Protein AF-A0A2Z6QYN7-F1 (afdb_monomer)

Organism: NCBI:txid94130

Foldseek 3Di:
DDPVPVVVQVVVQVVVVCLQPPQWDFDDDPPDDTDIDGRPDDDDDDDPDLQPHQDAPPDQRDADDDDDCVLVVVVNNVPPPVVVVVVQVPDVVSVVVVVVQVVVLCVQCVVDDSSPHDCDLSNLQSNLQDPDLLLVVCCVPPQQVQHWFKDFLVVSVVVSQVVVPVVDPDDDHDDDSVVSQVVCVVLVFHWDWDDDDDPVPRDTTTITGDHNLRSVVSCVVSSNDDPVSPTDHDDPDDDDDDDDDDPDRDGDDDPPPPPPPPPPPDD

InterPro domains:
  IPR045455 NrS-1 polymerase-like, helicase domain [PF19263] (7-61)

Structure (mmCIF, N/CA/C/O backbone):
data_AF-A0A2Z6QYN7-F1
#
_entry.id   AF-A0A2Z6QYN7-F1
#
loop_
_atom_site.group_PDB
_atom_site.id
_atom_site.type_symbol
_atom_site.label_atom_id
_atom_site.label_alt_id
_atom_site.label_comp_id
_atom_site.label_asym_id
_atom_site.label_entity_id
_atom_site.label_seq_id
_atom_site.pdbx_PDB_ins_code
_atom_site.Cartn_x
_atom_site.Cartn_y
_atom_site.Cartn_z
_atom_site.occupancy
_atom_site.B_iso_or_equiv
_atom_site.auth_seq_id
_atom_site.auth_comp_id
_atom_site.auth_asym_id
_atom_site.auth_atom_id
_atom_site.pdbx_PDB_model_num
ATOM 1 N N . MET A 1 1 ? 23.198 18.698 2.589 1.00 31.02 1 MET A N 1
ATOM 2 C CA . MET A 1 1 ? 21.741 18.645 2.321 1.00 31.02 1 MET A CA 1
ATOM 3 C C . MET A 1 1 ? 21.294 17.193 2.399 1.00 31.02 1 MET A C 1
ATOM 5 O O . MET A 1 1 ? 21.975 16.339 1.847 1.00 31.02 1 MET A O 1
ATOM 9 N N . SER A 1 2 ? 20.284 16.912 3.223 1.00 32.16 2 SER A N 1
ATOM 10 C CA . SER A 1 2 ? 20.074 15.621 3.887 1.00 32.16 2 SER A CA 1
ATOM 11 C C . SER A 1 2 ? 19.505 14.515 2.989 1.00 32.16 2 SER A C 1
ATOM 13 O O . SER A 1 2 ? 18.473 14.663 2.342 1.00 32.16 2 SER A O 1
ATOM 15 N N . ASN A 1 3 ? 20.135 13.342 3.066 1.00 32.56 3 ASN A N 1
ATOM 16 C CA . ASN A 1 3 ? 19.612 12.048 2.611 1.00 32.56 3 ASN A CA 1
ATOM 17 C C . ASN A 1 3 ? 18.469 11.509 3.518 1.00 32.56 3 ASN A C 1
ATOM 19 O O . ASN A 1 3 ? 18.224 10.307 3.528 1.00 32.56 3 ASN A O 1
ATOM 23 N N . SER A 1 4 ? 17.784 12.344 4.320 1.00 41.75 4 SER A N 1
ATOM 24 C CA . SER A 1 4 ? 16.959 11.846 5.441 1.00 41.75 4 SER A CA 1
ATOM 25 C C . SER A 1 4 ? 15.597 11.282 5.022 1.00 41.75 4 SER A C 1
ATOM 27 O O . SER A 1 4 ? 15.172 10.262 5.550 1.00 41.75 4 SER A O 1
ATOM 29 N N . LYS A 1 5 ? 14.937 11.851 4.003 1.00 49.09 5 LYS A N 1
ATOM 30 C CA . LYS A 1 5 ? 13.514 11.554 3.740 1.00 49.09 5 LYS A CA 1
ATOM 31 C C . LYS A 1 5 ? 13.193 10.080 3.441 1.00 49.09 5 LYS A C 1
ATOM 33 O O . LYS A 1 5 ? 12.114 9.619 3.795 1.00 49.09 5 LYS A O 1
ATOM 38 N N . SER A 1 6 ? 14.085 9.328 2.784 1.00 52.75 6 SER A N 1
ATOM 39 C CA . SER A 1 6 ? 13.819 7.908 2.484 1.00 52.75 6 SER A CA 1
ATOM 40 C C . SER A 1 6 ? 14.108 6.981 3.661 1.00 52.75 6 SER A C 1
ATOM 42 O O . SER A 1 6 ? 13.418 5.980 3.834 1.00 52.75 6 SER A O 1
ATOM 44 N N . THR A 1 7 ? 15.125 7.306 4.459 1.00 56.12 7 THR A N 1
ATOM 45 C CA . THR A 1 7 ? 15.512 6.535 5.648 1.00 56.12 7 THR A CA 1
ATOM 46 C C . THR A 1 7 ? 14.465 6.697 6.747 1.00 56.12 7 THR A C 1
ATOM 48 O O . THR A 1 7 ? 14.101 5.717 7.396 1.00 56.12 7 THR A O 1
ATOM 51 N N . ASP A 1 8 ? 13.897 7.899 6.869 1.00 67.12 8 ASP A N 1
ATOM 52 C CA . ASP A 1 8 ? 12.824 8.217 7.814 1.00 67.12 8 ASP A CA 1
ATOM 53 C C . ASP A 1 8 ? 11.552 7.408 7.507 1.00 67.12 8 ASP A C 1
ATOM 55 O O . ASP A 1 8 ? 10.942 6.840 8.410 1.00 67.12 8 ASP A O 1
ATOM 59 N N . TRP A 1 9 ? 11.195 7.258 6.225 1.00 68.44 9 TRP A N 1
ATOM 60 C CA . TRP A 1 9 ? 9.998 6.511 5.820 1.00 68.44 9 TRP A CA 1
ATOM 61 C C . TRP A 1 9 ? 10.110 5.000 6.036 1.00 68.44 9 TRP A C 1
ATOM 63 O O . TRP A 1 9 ? 9.162 4.362 6.488 1.00 68.44 9 TRP A O 1
ATOM 73 N N . ILE A 1 10 ? 11.270 4.412 5.729 1.00 72.12 10 ILE A N 1
ATOM 74 C CA . ILE A 1 10 ? 11.512 2.981 5.977 1.00 72.12 10 ILE A CA 1
ATOM 75 C C . ILE A 1 10 ? 11.488 2.705 7.482 1.00 72.12 10 ILE A C 1
ATOM 77 O O . ILE A 1 10 ? 10.886 1.729 7.922 1.00 72.12 10 ILE A O 1
ATOM 81 N N . THR A 1 11 ? 12.088 3.597 8.270 1.00 80.25 11 THR A N 1
ATOM 82 C CA . THR A 1 11 ? 12.076 3.504 9.733 1.00 80.25 11 THR A CA 1
ATOM 83 C C . THR A 1 11 ? 10.655 3.612 10.279 1.00 80.25 11 THR A C 1
ATOM 85 O O . THR A 1 11 ? 10.269 2.813 11.125 1.00 80.25 11 THR A O 1
ATOM 88 N N . PHE A 1 12 ? 9.852 4.547 9.764 1.00 82.75 12 PHE A N 1
ATOM 89 C CA . PHE A 1 12 ? 8.442 4.679 10.126 1.00 82.75 12 PHE A CA 1
ATOM 90 C C . PHE A 1 12 ? 7.638 3.420 9.786 1.00 82.75 12 PHE A C 1
ATOM 92 O O . PHE A 1 12 ? 6.939 2.898 10.647 1.00 82.75 12 PHE A O 1
ATOM 99 N N . ALA A 1 13 ? 7.778 2.891 8.566 1.00 80.56 13 ALA A N 1
ATOM 100 C CA . ALA A 1 13 ? 7.068 1.687 8.143 1.00 80.56 13 ALA A CA 1
ATOM 101 C C . ALA A 1 13 ? 7.425 0.472 9.013 1.00 80.56 13 ALA A C 1
ATOM 103 O O . ALA A 1 13 ? 6.544 -0.302 9.368 1.00 80.56 13 ALA A O 1
ATOM 104 N N . ASN A 1 14 ? 8.697 0.320 9.392 1.00 83.12 14 ASN A N 1
ATOM 105 C CA . ASN A 1 14 ? 9.119 -0.756 10.288 1.00 83.12 14 ASN A CA 1
ATOM 106 C C . ASN A 1 14 ? 8.564 -0.569 11.703 1.00 83.12 14 ASN A C 1
ATOM 108 O O . ASN A 1 14 ? 7.996 -1.503 12.250 1.00 83.12 14 ASN A O 1
ATOM 112 N N . ARG A 1 15 ? 8.618 0.650 12.252 1.00 86.19 15 ARG A N 1
ATOM 113 C CA . ARG A 1 15 ? 8.013 0.950 13.559 1.00 86.19 15 ARG A CA 1
ATOM 114 C C . ARG A 1 15 ? 6.512 0.688 13.580 1.00 86.19 15 ARG A C 1
ATOM 116 O O . ARG A 1 15 ? 6.009 0.185 14.572 1.00 86.19 15 ARG A O 1
ATOM 123 N N . LEU A 1 16 ? 5.804 1.013 12.499 1.00 88.44 16 LEU A N 1
ATOM 124 C CA . LEU A 1 16 ? 4.373 0.740 12.388 1.00 88.44 16 LEU A CA 1
ATOM 125 C C . LEU A 1 16 ? 4.090 -0.768 12.366 1.00 88.44 16 LEU A C 1
ATOM 127 O O . LEU A 1 16 ? 3.152 -1.211 13.014 1.00 88.44 16 LEU A O 1
ATOM 131 N N . LYS A 1 17 ? 4.912 -1.558 11.662 1.00 86.94 17 LYS A N 1
ATOM 132 C CA . LYS A 1 17 ? 4.812 -3.027 11.665 1.00 86.94 17 LYS A CA 1
ATOM 133 C C . LYS A 1 17 ? 5.039 -3.599 13.062 1.00 86.94 17 LYS A C 1
ATOM 135 O O . LYS A 1 17 ? 4.242 -4.417 13.503 1.00 86.94 17 LYS A O 1
ATOM 140 N N . ASP A 1 18 ? 6.078 -3.133 13.752 1.00 86.88 18 ASP A N 1
ATOM 141 C CA . ASP A 1 18 ? 6.383 -3.560 15.121 1.00 86.88 18 ASP A CA 1
ATOM 142 C C . ASP A 1 18 ? 5.254 -3.168 16.081 1.00 86.88 18 ASP A C 1
ATOM 144 O O . ASP A 1 18 ? 4.867 -3.949 16.940 1.00 86.88 18 ASP A O 1
ATOM 148 N N . PHE A 1 19 ? 4.669 -1.984 15.901 1.00 89.06 19 PHE A N 1
ATOM 149 C CA . PHE A 1 19 ? 3.546 -1.514 16.708 1.00 89.06 19 PHE A CA 1
ATOM 150 C C . PHE A 1 19 ? 2.268 -2.348 16.512 1.00 89.06 19 PHE A C 1
ATOM 152 O O . PHE A 1 19 ? 1.498 -2.507 17.455 1.00 89.06 19 PHE A O 1
ATOM 159 N N . ILE A 1 20 ? 2.041 -2.883 15.308 1.00 88.31 20 ILE A N 1
ATOM 160 C CA . ILE A 1 20 ? 0.902 -3.768 15.013 1.00 88.31 20 ILE A CA 1
ATOM 161 C C . ILE A 1 20 ? 1.143 -5.183 15.562 1.00 88.31 20 ILE A C 1
ATOM 163 O O . ILE A 1 20 ? 0.230 -5.777 16.122 1.00 88.31 20 ILE A O 1
ATOM 167 N N . ASP A 1 21 ? 2.354 -5.727 15.402 1.00 86.94 21 ASP A N 1
ATOM 168 C CA . ASP A 1 21 ? 2.646 -7.135 15.714 1.00 86.94 21 ASP A CA 1
ATOM 169 C C . ASP A 1 21 ? 3.095 -7.383 17.167 1.00 86.94 21 ASP A C 1
ATOM 171 O O . ASP A 1 21 ? 3.058 -8.525 17.618 1.00 86.94 21 ASP A O 1
ATOM 175 N N . SER A 1 22 ? 3.594 -6.369 17.881 1.00 88.62 22 SER A N 1
ATOM 176 C CA . SER A 1 22 ? 4.192 -6.569 19.208 1.00 88.62 22 SER A CA 1
ATOM 177 C C . SER A 1 22 ? 3.138 -6.847 20.276 1.00 88.62 22 SER A C 1
ATOM 179 O O . SER A 1 22 ? 2.194 -6.077 20.413 1.00 88.62 22 SER A O 1
ATOM 181 N N . ASP A 1 23 ? 3.360 -7.858 21.119 1.00 92.06 23 ASP A N 1
ATOM 182 C CA . ASP A 1 23 ? 2.501 -8.169 22.275 1.00 92.06 23 ASP A CA 1
ATOM 183 C C . ASP A 1 23 ? 2.608 -7.126 23.401 1.00 92.06 23 ASP A C 1
ATOM 185 O O . ASP A 1 23 ? 1.746 -7.043 24.278 1.00 92.06 23 ASP A O 1
ATOM 189 N N . THR A 1 24 ? 3.684 -6.331 23.408 1.00 92.50 24 THR A N 1
ATOM 190 C CA . THR A 1 24 ? 3.945 -5.313 24.434 1.00 92.50 24 THR A CA 1
ATOM 191 C C . THR A 1 24 ? 4.364 -3.982 23.822 1.00 92.50 24 THR A C 1
ATOM 193 O O . THR A 1 24 ? 5.058 -3.930 22.805 1.00 92.50 24 THR A O 1
ATOM 196 N N . LEU A 1 25 ? 3.948 -2.886 24.448 1.00 92.25 25 LEU A N 1
ATOM 197 C CA . LEU A 1 25 ? 4.328 -1.527 24.077 1.00 92.25 25 LEU A CA 1
ATOM 198 C C . LEU A 1 25 ? 5.049 -0.866 25.247 1.00 92.25 25 LEU A C 1
ATOM 200 O O . LEU A 1 25 ? 4.607 -0.957 26.389 1.00 92.25 25 LEU A O 1
ATOM 204 N N . MET A 1 26 ? 6.146 -0.171 24.962 1.00 92.38 26 MET A N 1
ATOM 205 C CA . MET A 1 26 ? 6.784 0.710 25.937 1.00 92.38 26 MET A CA 1
ATOM 206 C C . MET A 1 26 ? 6.117 2.080 25.868 1.00 92.38 26 MET A C 1
ATOM 208 O O . MET A 1 26 ? 6.174 2.747 24.835 1.00 92.38 26 MET A O 1
ATOM 212 N N . ILE A 1 27 ? 5.481 2.495 26.960 1.00 93.06 27 ILE A N 1
ATOM 213 C CA . ILE A 1 27 ? 4.844 3.804 27.065 1.00 93.06 27 ILE A CA 1
ATOM 214 C C . ILE A 1 27 ? 5.823 4.778 27.713 1.00 93.06 27 ILE A C 1
ATOM 216 O O . ILE A 1 27 ? 6.272 4.573 28.840 1.00 93.06 27 ILE A O 1
ATOM 220 N N . GLU A 1 28 ? 6.131 5.857 26.997 1.00 94.12 28 GLU A N 1
ATOM 221 C CA . GLU A 1 28 ? 6.999 6.941 27.458 1.00 94.12 28 GLU A CA 1
ATOM 222 C C . GLU A 1 28 ? 6.172 8.216 27.662 1.00 94.12 28 GLU A C 1
ATOM 224 O O . GLU A 1 28 ? 6.076 9.081 26.790 1.00 94.12 28 GLU A O 1
ATOM 229 N N . GLU A 1 29 ? 5.522 8.332 28.820 1.00 94.44 29 GLU A N 1
ATOM 230 C CA . GLU A 1 29 ? 4.788 9.548 29.170 1.00 94.44 29 GLU A CA 1
ATOM 231 C C . GLU A 1 29 ? 5.747 10.688 29.541 1.00 94.44 29 GLU A C 1
ATOM 233 O O . GLU A 1 29 ? 6.809 10.494 30.142 1.00 94.44 29 GLU A O 1
ATOM 238 N N . LYS A 1 30 ? 5.346 11.925 29.235 1.00 95.38 30 LYS A N 1
ATOM 239 C CA . LYS A 1 30 ? 6.145 13.109 29.558 1.00 95.38 30 LYS A CA 1
ATOM 240 C C . LYS A 1 30 ? 6.393 13.193 31.073 1.00 95.38 30 LYS A C 1
ATOM 242 O O . LYS A 1 30 ? 5.446 13.194 31.855 1.00 95.38 30 LYS A O 1
ATOM 247 N N . TYR A 1 31 ? 7.662 13.323 31.467 1.00 92.81 31 TYR A N 1
ATOM 248 C CA . TYR A 1 31 ? 8.116 13.388 32.868 1.00 92.81 31 TYR A CA 1
ATOM 249 C C . TYR A 1 31 ? 7.820 12.142 33.716 1.00 92.81 31 TYR A C 1
ATOM 251 O O . TYR A 1 31 ? 7.777 12.230 34.943 1.00 92.81 31 TYR A O 1
ATOM 259 N N . ARG A 1 32 ? 7.634 10.979 33.091 1.00 94.25 32 ARG A N 1
ATOM 260 C CA . ARG A 1 32 ? 7.492 9.701 33.792 1.00 94.25 32 ARG A CA 1
ATOM 261 C C . ARG A 1 32 ? 8.534 8.709 33.303 1.00 94.25 32 ARG A C 1
ATOM 263 O O . ARG A 1 32 ? 9.091 8.855 32.218 1.00 94.25 32 ARG A O 1
ATOM 270 N N . MET A 1 33 ? 8.818 7.714 34.135 1.00 93.50 33 MET A N 1
ATOM 271 C CA . MET A 1 33 ? 9.677 6.610 33.723 1.00 93.50 33 MET A CA 1
ATOM 272 C C . MET A 1 33 ? 8.935 5.730 32.709 1.00 93.50 33 MET A C 1
ATOM 274 O O . MET A 1 33 ? 7.753 5.463 32.928 1.00 93.50 33 MET A O 1
ATOM 278 N N . PRO A 1 34 ? 9.603 5.266 31.638 1.00 95.75 34 PRO A N 1
ATOM 279 C CA . PRO A 1 34 ? 9.017 4.327 30.691 1.00 95.75 34 PRO A CA 1
ATOM 280 C C . PRO A 1 34 ? 8.550 3.036 31.366 1.00 95.75 34 PRO A C 1
ATOM 282 O O . PRO A 1 34 ? 9.267 2.489 32.207 1.00 95.75 34 PRO A O 1
ATOM 285 N N . TYR A 1 35 ? 7.387 2.522 30.969 1.00 95.50 35 TYR A N 1
ATOM 286 C CA . TYR A 1 35 ? 6.864 1.247 31.468 1.00 95.50 35 TYR A CA 1
ATOM 287 C C . TYR A 1 35 ? 6.256 0.394 30.343 1.00 95.50 35 TYR A C 1
ATOM 289 O O . TYR A 1 35 ? 5.675 0.944 29.404 1.00 95.50 35 TYR A O 1
ATOM 297 N N . PRO A 1 36 ? 6.394 -0.944 30.412 1.00 95.12 36 PRO A N 1
ATOM 298 C CA . PRO A 1 36 ? 5.776 -1.848 29.452 1.00 95.12 36 PRO A CA 1
ATOM 299 C C . PRO A 1 36 ? 4.286 -2.034 29.757 1.00 95.12 36 PRO A C 1
ATOM 301 O O . PRO A 1 36 ? 3.889 -2.174 30.915 1.00 95.12 36 PRO A O 1
ATOM 304 N N . VAL A 1 37 ? 3.469 -2.101 28.712 1.00 95.00 37 VAL A N 1
ATOM 305 C CA . VAL A 1 37 ? 2.050 -2.475 28.774 1.00 95.00 37 VAL A CA 1
ATOM 306 C C . VAL A 1 37 ? 1.748 -3.553 27.741 1.00 95.00 37 VAL A C 1
ATOM 308 O O . VAL A 1 37 ? 2.426 -3.637 26.717 1.00 95.00 37 VAL A O 1
ATOM 311 N N . THR A 1 38 ? 0.721 -4.365 27.982 1.00 96.12 38 THR A N 1
ATOM 312 C CA . THR A 1 38 ? 0.198 -5.291 26.969 1.00 96.12 38 THR A CA 1
ATOM 313 C C . THR A 1 38 ? -0.399 -4.503 25.807 1.00 96.12 38 THR A C 1
ATOM 315 O O . THR A 1 38 ? -1.176 -3.570 26.021 1.00 96.12 38 THR A O 1
ATOM 318 N N . ASN A 1 39 ? -0.053 -4.876 24.577 1.00 93.31 39 ASN A N 1
ATOM 319 C CA . ASN A 1 39 ? -0.613 -4.265 23.384 1.00 93.31 39 ASN A CA 1
ATOM 320 C C . ASN A 1 39 ? -2.001 -4.843 23.088 1.00 93.31 39 ASN A C 1
ATOM 322 O O . ASN A 1 39 ? -2.153 -6.042 22.882 1.00 93.31 39 ASN A O 1
ATOM 326 N N . ILE A 1 40 ? -3.004 -3.973 23.042 1.00 91.12 40 ILE A N 1
ATOM 327 C CA . ILE A 1 40 ? -4.382 -4.302 22.642 1.00 91.12 40 ILE A CA 1
ATOM 328 C C . ILE A 1 40 ? -4.852 -3.405 21.488 1.00 91.12 40 ILE A C 1
ATOM 330 O O . ILE A 1 40 ? -6.047 -3.187 21.293 1.00 91.12 40 ILE A O 1
ATOM 334 N N . THR A 1 41 ? -3.905 -2.794 20.773 1.00 89.94 41 THR A N 1
ATOM 335 C CA . THR A 1 41 ? -4.198 -1.719 19.828 1.00 89.94 41 THR A CA 1
ATOM 336 C C . THR A 1 41 ? -4.633 -2.270 18.478 1.00 89.94 41 THR A C 1
ATOM 338 O O . THR A 1 41 ? -3.893 -3.007 17.837 1.00 89.94 41 THR A O 1
ATOM 341 N N . ASN A 1 42 ? -5.787 -1.808 17.999 1.00 88.75 42 ASN A N 1
ATOM 342 C CA . ASN A 1 42 ? -6.227 -1.971 16.616 1.00 88.75 42 ASN A CA 1
ATOM 343 C C . ASN A 1 42 ? -6.179 -0.611 15.913 1.00 88.75 42 ASN A C 1
ATOM 345 O O . ASN A 1 42 ? -6.592 0.399 16.485 1.00 88.75 42 ASN A O 1
ATOM 349 N N . LEU A 1 43 ? -5.663 -0.571 14.683 1.00 90.56 43 LEU A N 1
ATOM 350 C CA . LEU A 1 43 ? -5.454 0.675 13.945 1.00 90.56 43 LEU A CA 1
ATOM 351 C C . LEU A 1 43 ? -6.377 0.777 12.732 1.00 90.56 43 LEU A C 1
ATOM 353 O O . LEU A 1 43 ? -6.392 -0.102 11.876 1.00 90.56 43 LEU A O 1
ATOM 357 N N . ILE A 1 44 ? -7.065 1.914 12.622 1.00 91.50 44 ILE A N 1
ATOM 358 C CA . ILE A 1 44 ? -7.752 2.349 11.403 1.00 91.50 44 ILE A CA 1
ATOM 359 C C . ILE A 1 44 ? -6.982 3.554 10.863 1.00 91.50 44 ILE A C 1
ATOM 361 O O . ILE A 1 44 ? -6.812 4.554 11.562 1.00 91.50 44 ILE A O 1
ATOM 365 N N . ILE A 1 45 ? -6.475 3.447 9.634 1.00 88.62 45 ILE A N 1
ATOM 366 C CA . ILE A 1 45 ? -5.651 4.481 8.999 1.00 88.62 45 ILE A CA 1
ATOM 367 C C . ILE A 1 45 ? -6.402 5.027 7.790 1.00 88.62 45 ILE A C 1
ATOM 369 O O . ILE A 1 45 ? -6.599 4.319 6.806 1.00 88.62 45 ILE A O 1
ATOM 373 N N . ASN A 1 46 ? -6.753 6.311 7.845 1.00 88.12 46 ASN A N 1
ATOM 374 C CA . ASN A 1 46 ? -7.414 7.011 6.748 1.00 88.12 46 ASN A CA 1
ATOM 375 C C . ASN A 1 46 ? -6.408 7.899 6.014 1.00 88.12 46 ASN A C 1
ATOM 377 O O . ASN A 1 46 ? -5.613 8.609 6.635 1.00 88.12 46 ASN A O 1
ATOM 381 N N . SER A 1 47 ? -6.436 7.881 4.683 1.00 83.19 47 SER A N 1
ATOM 382 C CA . SER A 1 47 ? -5.557 8.713 3.870 1.00 83.19 47 SER A CA 1
ATOM 383 C C . SER A 1 47 ? -6.135 8.945 2.484 1.00 83.19 47 SER A C 1
ATOM 385 O O . SER A 1 47 ? -6.620 8.019 1.850 1.00 83.19 47 SER A O 1
ATOM 387 N N . ASN A 1 48 ? -5.987 10.173 1.991 1.00 79.25 48 ASN A N 1
ATOM 388 C CA . ASN A 1 48 ? -6.358 10.542 0.623 1.00 79.25 48 ASN A CA 1
ATOM 389 C C . ASN A 1 48 ? -5.197 10.345 -0.369 1.00 79.25 48 ASN A C 1
ATOM 391 O O . ASN A 1 48 ? -5.290 10.734 -1.529 1.00 79.25 48 ASN A O 1
ATOM 395 N N . ASN A 1 49 ? -4.057 9.822 0.088 1.00 72.75 49 ASN A N 1
ATOM 396 C CA . ASN A 1 49 ? -2.888 9.599 -0.750 1.00 72.75 49 ASN A CA 1
ATOM 397 C C . ASN A 1 49 ? -2.800 8.120 -1.102 1.00 72.75 49 ASN A C 1
ATOM 399 O O . ASN A 1 49 ? -2.705 7.290 -0.215 1.00 72.75 49 ASN A O 1
ATOM 403 N N . SER A 1 50 ? -2.697 7.773 -2.380 1.00 64.31 50 SER A N 1
ATOM 404 C CA . SER A 1 50 ? -2.533 6.370 -2.771 1.00 64.31 50 SER A CA 1
ATOM 405 C C . SER A 1 50 ? -1.188 5.752 -2.314 1.00 64.31 50 SER A C 1
ATOM 407 O O . SER A 1 50 ? -0.984 4.544 -2.435 1.00 64.31 50 SER A O 1
ATOM 409 N N . LYS A 1 51 ? -0.228 6.556 -1.819 1.00 66.62 51 LYS A N 1
ATOM 410 C CA . LYS A 1 51 ? 1.093 6.139 -1.293 1.00 66.62 51 LYS A CA 1
ATOM 411 C C . LYS A 1 51 ? 1.186 6.219 0.241 1.00 66.62 51 LYS A C 1
ATOM 413 O O . LYS A 1 51 ? 2.237 6.587 0.761 1.00 66.62 51 LYS A O 1
ATOM 418 N N . THR A 1 52 ? 0.117 5.910 0.976 1.00 71.88 52 THR A N 1
ATOM 419 C CA . THR A 1 52 ? 0.106 6.042 2.449 1.00 71.88 52 THR A CA 1
ATOM 420 C C . THR A 1 52 ? 1.057 5.092 3.155 1.00 71.88 52 THR A C 1
ATOM 422 O O . THR A 1 52 ? 1.673 5.479 4.138 1.00 71.88 52 THR A O 1
ATOM 425 N N . ILE A 1 53 ? 1.153 3.839 2.706 1.00 79.12 53 ILE A N 1
ATOM 426 C CA . ILE A 1 53 ? 1.915 2.789 3.392 1.00 79.12 53 ILE A CA 1
ATOM 427 C C . ILE A 1 53 ? 2.635 1.947 2.344 1.00 79.12 53 ILE A C 1
ATOM 429 O O . ILE A 1 53 ? 2.085 1.632 1.289 1.00 79.12 53 ILE A O 1
ATOM 433 N N . ARG A 1 54 ? 3.889 1.586 2.630 1.00 76.38 54 ARG A N 1
ATOM 434 C CA . ARG A 1 54 ? 4.639 0.635 1.811 1.00 76.38 54 ARG A CA 1
ATOM 435 C C . ARG A 1 54 ? 4.324 -0.782 2.275 1.00 76.38 54 ARG A C 1
ATOM 437 O O . ARG A 1 54 ? 4.641 -1.136 3.408 1.00 76.38 54 ARG A O 1
ATOM 444 N N . LEU A 1 55 ? 3.768 -1.580 1.373 1.00 78.81 55 LEU A N 1
ATOM 445 C CA . LEU A 1 55 ? 3.434 -2.976 1.623 1.00 78.81 55 LEU A CA 1
ATOM 446 C C . LEU A 1 55 ? 4.536 -3.897 1.102 1.00 78.81 55 LEU A C 1
ATOM 448 O O . LEU A 1 55 ? 5.122 -3.651 0.045 1.00 78.81 55 LEU A O 1
ATOM 452 N N . ASP A 1 56 ? 4.797 -4.970 1.842 1.00 76.44 56 ASP A N 1
ATOM 453 C CA . ASP A 1 56 ? 5.588 -6.090 1.341 1.00 76.44 56 ASP A CA 1
ATOM 454 C C . ASP A 1 56 ? 4.676 -7.056 0.568 1.00 76.44 56 ASP A C 1
ATOM 456 O O . ASP A 1 56 ? 3.471 -7.118 0.810 1.00 76.44 56 ASP A O 1
ATOM 460 N N . ARG A 1 57 ? 5.243 -7.846 -0.355 1.00 73.50 57 ARG A N 1
ATOM 461 C CA . ARG A 1 57 ? 4.456 -8.754 -1.218 1.00 73.50 57 ARG A CA 1
ATOM 462 C C . ARG A 1 57 ? 3.587 -9.753 -0.456 1.00 73.50 57 ARG A C 1
ATOM 464 O O . ARG A 1 57 ? 2.513 -10.097 -0.928 1.00 73.50 57 ARG A O 1
ATOM 471 N N . ASN A 1 58 ? 4.046 -10.173 0.719 1.00 76.00 58 ASN A N 1
ATOM 472 C CA . ASN A 1 58 ? 3.361 -11.138 1.574 1.00 76.00 58 ASN A CA 1
ATOM 473 C C . ASN A 1 58 ? 2.898 -10.485 2.886 1.00 76.00 58 ASN A C 1
ATOM 475 O O . ASN A 1 58 ? 2.918 -11.125 3.936 1.00 76.00 58 ASN A O 1
ATOM 479 N N . ASP A 1 59 ? 2.561 -9.191 2.859 1.00 82.25 59 ASP A N 1
ATOM 480 C CA . ASP A 1 59 ? 2.129 -8.495 4.066 1.00 82.25 59 ASP A CA 1
ATOM 481 C C . ASP A 1 59 ? 0.741 -8.976 4.539 1.00 82.25 59 ASP A C 1
ATOM 483 O O . ASP A 1 59 ? -0.257 -8.930 3.807 1.00 82.25 59 ASP A O 1
ATOM 487 N N . ARG A 1 60 ? 0.703 -9.427 5.797 1.00 85.62 60 ARG A N 1
ATOM 488 C CA . ARG A 1 60 ? -0.466 -10.000 6.482 1.00 85.62 60 ARG A CA 1
ATOM 489 C C . ARG A 1 60 ? -1.153 -9.042 7.465 1.00 85.62 60 ARG A C 1
ATOM 491 O O . ARG A 1 60 ? -1.987 -9.496 8.232 1.00 85.62 60 ARG A O 1
ATOM 498 N N . ARG A 1 61 ? -0.759 -7.764 7.506 1.00 87.00 61 ARG A N 1
ATOM 499 C CA . ARG A 1 61 ? -1.140 -6.803 8.562 1.00 87.00 61 ARG A CA 1
ATOM 500 C C . ARG A 1 61 ? -2.187 -5.795 8.109 1.00 87.00 61 ARG A C 1
ATOM 502 O O . ARG A 1 61 ? -2.956 -5.307 8.925 1.00 87.00 61 ARG A O 1
ATOM 509 N N . TYR A 1 62 ? -2.211 -5.470 6.815 1.00 87.88 62 TYR A N 1
ATOM 510 C CA . TYR A 1 62 ? -3.102 -4.440 6.278 1.00 87.88 62 TYR A CA 1
ATOM 511 C C . TYR A 1 62 ? -4.250 -5.040 5.472 1.00 87.88 62 TYR A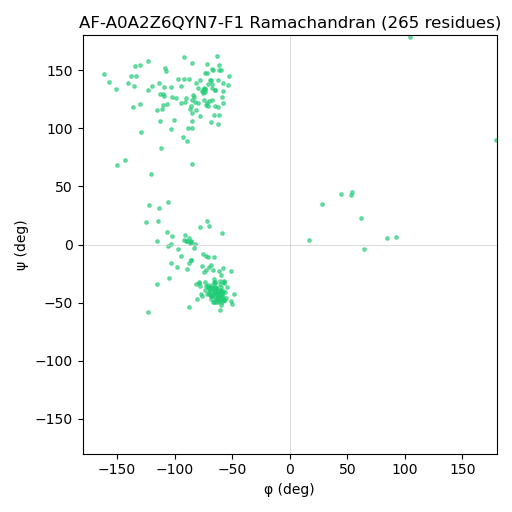 C 1
ATOM 513 O O . TYR A 1 62 ? -4.019 -5.692 4.445 1.00 87.88 62 TYR A O 1
ATOM 521 N N . PHE A 1 63 ? -5.475 -4.760 5.911 1.00 88.94 63 PHE A N 1
ATOM 522 C CA . PHE A 1 63 ? -6.683 -4.844 5.098 1.00 88.94 63 PHE A CA 1
ATOM 523 C C . PHE A 1 63 ? -6.911 -3.490 4.420 1.00 88.94 63 PHE A C 1
ATOM 525 O O . PHE A 1 63 ? -6.903 -2.458 5.087 1.00 88.94 63 PHE A O 1
ATOM 532 N N . ILE A 1 64 ? -7.051 -3.490 3.093 1.00 87.00 64 ILE A N 1
ATOM 533 C CA . ILE A 1 64 ? -7.214 -2.269 2.296 1.00 87.00 64 ILE A CA 1
ATOM 534 C C . ILE A 1 64 ? -8.432 -2.475 1.398 1.00 87.00 64 ILE A C 1
ATOM 536 O O . ILE A 1 64 ? -8.303 -3.157 0.376 1.00 87.00 64 ILE A O 1
ATOM 540 N N . PRO A 1 65 ? -9.608 -1.975 1.810 1.00 86.12 65 PRO A N 1
ATOM 541 C CA . PRO A 1 65 ? -10.829 -2.144 1.041 1.00 86.12 65 PRO A CA 1
ATOM 542 C C . PRO A 1 65 ? -10.805 -1.278 -0.222 1.00 86.12 65 PRO A C 1
ATOM 544 O O . PRO A 1 65 ? -10.267 -0.169 -0.213 1.00 86.12 65 PRO A O 1
ATOM 547 N N . ASP A 1 66 ? -11.436 -1.772 -1.286 1.00 81.88 66 ASP A N 1
ATOM 548 C CA . ASP A 1 66 ? -11.776 -0.950 -2.446 1.00 81.88 66 ASP A CA 1
ATOM 549 C C . ASP A 1 66 ? -12.927 -0.014 -2.036 1.00 81.88 66 ASP A C 1
ATOM 551 O O . ASP A 1 66 ? -13.979 -0.468 -1.578 1.00 81.88 66 ASP A O 1
ATOM 555 N N . ILE A 1 67 ? -12.721 1.301 -2.141 1.00 80.62 67 ILE A N 1
ATOM 556 C CA . ILE A 1 67 ? -13.706 2.304 -1.714 1.00 80.62 67 ILE A CA 1
ATOM 557 C C . ILE A 1 67 ? -14.476 2.799 -2.936 1.00 80.62 67 ILE A C 1
ATOM 559 O O . ILE A 1 67 ? -13.889 3.262 -3.908 1.00 80.62 67 ILE A O 1
ATOM 563 N N . SER A 1 68 ? -15.807 2.733 -2.876 1.00 80.19 68 SER A N 1
ATOM 564 C CA . SER A 1 68 ? -16.666 3.229 -3.953 1.00 80.19 68 SER A CA 1
ATOM 565 C C . SER A 1 68 ? -16.747 4.757 -3.968 1.00 80.19 68 SER A C 1
ATOM 567 O O . SER A 1 68 ? -17.072 5.385 -2.960 1.00 80.19 68 SER A O 1
ATOM 569 N N . GLU A 1 69 ? -16.580 5.346 -5.151 1.00 75.25 69 GLU A N 1
ATOM 570 C CA . GLU A 1 69 ? -16.758 6.786 -5.388 1.00 75.25 69 GLU A CA 1
ATOM 571 C C . GLU A 1 69 ? -18.189 7.172 -5.810 1.00 75.25 69 GLU A C 1
ATOM 573 O O . GLU A 1 69 ? -18.455 8.324 -6.161 1.00 75.25 69 GLU A O 1
ATOM 578 N N . LYS A 1 70 ? -19.146 6.229 -5.759 1.00 79.44 70 LYS A N 1
ATOM 579 C CA . LYS A 1 70 ? -20.528 6.392 -6.261 1.00 79.44 70 LYS A CA 1
ATOM 580 C C . LYS A 1 70 ? -21.201 7.688 -5.800 1.00 79.44 70 LYS A C 1
ATOM 582 O O . LYS A 1 70 ? -21.898 8.339 -6.575 1.00 79.44 70 LYS A O 1
ATOM 587 N N . TYR A 1 71 ? -21.025 8.051 -4.533 1.00 72.94 71 TYR A N 1
ATOM 588 C CA . TYR A 1 71 ? -21.684 9.218 -3.945 1.00 72.94 71 TYR A CA 1
ATOM 589 C C . TYR A 1 71 ? -20.890 10.519 -4.138 1.00 72.94 71 TYR A C 1
ATOM 591 O O . TYR A 1 71 ? -21.466 11.598 -4.032 1.00 72.94 71 TYR A O 1
ATOM 599 N N . VAL A 1 72 ? -19.605 10.445 -4.491 1.00 71.31 72 VAL A N 1
ATOM 600 C CA . VAL A 1 72 ? -18.772 11.622 -4.785 1.00 71.31 72 VAL A CA 1
ATOM 601 C C . VAL A 1 72 ? -19.031 12.114 -6.211 1.00 71.31 72 VAL A C 1
ATOM 603 O O . VAL A 1 72 ? -19.310 13.295 -6.417 1.00 71.31 72 VAL A O 1
ATOM 606 N N . ASN A 1 73 ? -19.041 11.202 -7.186 1.00 61.56 73 ASN A N 1
ATOM 607 C CA . ASN A 1 73 ? -19.076 11.550 -8.613 1.00 61.56 73 ASN A CA 1
ATOM 608 C C . ASN A 1 73 ? -20.432 12.089 -9.097 1.00 61.56 73 ASN A C 1
ATOM 610 O O . ASN A 1 73 ? -20.491 12.829 -10.074 1.00 61.56 73 ASN A O 1
ATOM 614 N N . ASN A 1 74 ? -21.520 11.795 -8.382 1.00 60.62 74 ASN A N 1
ATOM 615 C CA . ASN A 1 74 ? -22.859 12.249 -8.763 1.00 60.62 74 ASN A CA 1
ATOM 616 C C . ASN A 1 74 ? -23.184 13.683 -8.305 1.00 60.62 74 ASN A C 1
ATOM 618 O O . ASN A 1 74 ? -24.291 14.145 -8.55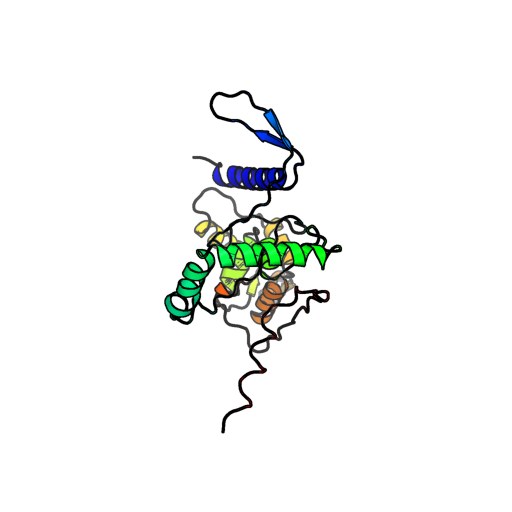6 1.00 60.62 74 ASN A O 1
ATOM 622 N N . GLY A 1 75 ? -22.299 14.372 -7.568 1.00 62.12 75 GLY A N 1
ATOM 623 C CA . GLY A 1 75 ? -22.546 15.725 -7.026 1.00 62.12 75 GLY A CA 1
ATOM 624 C C . GLY A 1 75 ? -23.673 15.824 -5.979 1.00 62.12 75 GLY A C 1
ATOM 625 O O . GLY A 1 75 ? -23.892 16.881 -5.396 1.00 62.12 75 GLY A O 1
ATOM 626 N N . ILE A 1 76 ? -24.370 14.713 -5.719 1.00 64.00 76 ILE A N 1
ATOM 627 C CA . ILE A 1 76 ? -25.576 14.588 -4.884 1.00 64.00 76 ILE A CA 1
ATOM 628 C C . ILE A 1 76 ? -25.249 13.972 -3.507 1.00 64.00 76 ILE A C 1
ATOM 630 O O . ILE A 1 76 ? -26.041 14.073 -2.569 1.00 64.00 76 ILE A O 1
ATOM 634 N N . GLY A 1 77 ? -24.072 13.353 -3.340 1.00 67.38 77 GLY A N 1
ATOM 635 C CA . GLY A 1 77 ? -23.771 12.541 -2.157 1.00 67.38 77 GLY A CA 1
ATOM 636 C C . GLY A 1 77 ? -23.715 13.302 -0.843 1.00 67.38 77 GLY A C 1
ATOM 637 O O . GLY A 1 77 ? -24.106 12.735 0.174 1.00 67.38 77 GLY A O 1
ATOM 638 N N . MET A 1 78 ? -23.282 14.569 -0.841 1.00 71.88 78 MET A N 1
ATOM 639 C CA . MET A 1 78 ? -23.198 15.342 0.405 1.00 71.88 78 MET A CA 1
ATOM 640 C C . MET A 1 78 ? -24.568 15.476 1.067 1.00 71.88 78 MET A C 1
ATOM 642 O O . MET A 1 78 ? -24.744 15.008 2.186 1.00 71.88 78 MET A O 1
ATOM 646 N N . ASN A 1 79 ? -25.560 16.005 0.350 1.00 77.31 79 ASN A N 1
ATOM 647 C CA . ASN A 1 79 ? -26.863 16.298 0.946 1.00 77.31 79 ASN A CA 1
ATOM 648 C C . ASN A 1 79 ? -27.750 15.056 1.109 1.00 77.31 79 ASN A C 1
ATOM 650 O O . ASN A 1 79 ? -28.536 14.997 2.049 1.00 77.31 79 ASN A O 1
ATOM 654 N N . HIS A 1 80 ? -27.649 14.069 0.212 1.00 81.75 80 HIS A N 1
ATOM 655 C CA . HIS A 1 80 ? -28.579 12.932 0.201 1.00 81.75 80 HIS A CA 1
ATOM 656 C C . HIS A 1 80 ? -28.063 11.679 0.904 1.00 81.75 80 HIS A C 1
ATOM 658 O O . HIS A 1 80 ? -28.866 10.819 1.251 1.00 81.75 80 HIS A O 1
ATOM 664 N N . TYR A 1 81 ? -26.751 11.553 1.107 1.00 85.44 81 TYR A N 1
ATOM 665 C CA . TYR A 1 81 ? -26.168 10.376 1.746 1.00 85.44 81 TYR A CA 1
ATOM 666 C C . TYR A 1 81 ? -25.357 10.753 2.984 1.00 85.44 81 TYR A C 1
ATOM 668 O O . TYR A 1 81 ? -25.681 10.314 4.085 1.00 85.44 81 TYR A O 1
ATOM 676 N N . TYR A 1 82 ? -24.344 11.611 2.835 1.00 88.00 82 TYR A N 1
ATOM 677 C CA . TYR A 1 82 ? -23.425 11.912 3.932 1.00 88.00 82 TYR A CA 1
ATOM 678 C C . TYR A 1 82 ? -24.066 12.754 5.042 1.00 88.00 82 TYR A C 1
ATOM 680 O O . TYR A 1 82 ? -23.785 12.493 6.205 1.00 88.00 82 TYR A O 1
ATOM 688 N N . THR A 1 83 ? -24.953 13.707 4.732 1.00 89.38 83 THR A N 1
ATOM 689 C CA . THR A 1 83 ? -25.665 14.494 5.758 1.00 89.38 83 THR A CA 1
ATOM 690 C C . THR A 1 83 ? -26.627 13.642 6.602 1.00 89.38 83 THR A C 1
ATOM 692 O O . THR A 1 83 ? -26.534 13.708 7.832 1.00 89.38 83 THR A O 1
ATOM 695 N N . PRO A 1 84 ? -27.515 12.812 6.013 1.00 90.75 84 PRO A N 1
ATOM 696 C CA . PRO A 1 84 ? -28.319 11.875 6.796 1.00 90.75 84 PRO A CA 1
ATOM 697 C C . PRO A 1 84 ? -27.464 10.895 7.603 1.00 90.75 84 PRO A C 1
ATOM 699 O O . PRO A 1 84 ? -27.750 10.666 8.775 1.00 90.75 84 PRO A O 1
ATOM 702 N N . LEU A 1 85 ? -26.386 10.366 7.012 1.00 90.25 85 LEU A N 1
ATOM 703 C CA . LEU A 1 85 ? -25.474 9.449 7.694 1.00 90.25 85 LEU A CA 1
ATOM 704 C C . LEU A 1 85 ? -24.792 10.110 8.899 1.00 90.25 85 LEU A C 1
ATOM 706 O O . LEU A 1 85 ? -24.804 9.536 9.981 1.00 90.25 85 LEU A O 1
ATOM 710 N N . ASP A 1 86 ? -24.242 11.316 8.736 1.00 91.38 86 ASP A N 1
ATOM 711 C CA . ASP A 1 86 ? -23.618 12.090 9.820 1.00 91.38 86 ASP A CA 1
ATOM 712 C C . ASP A 1 86 ? -24.609 12.383 10.956 1.00 91.38 86 ASP A C 1
ATOM 714 O O . ASP A 1 86 ? -24.246 12.335 12.131 1.00 91.38 86 ASP A O 1
ATOM 718 N N . SER A 1 87 ? -25.874 12.633 10.612 1.00 93.19 87 SER A N 1
ATOM 719 C CA . SER A 1 87 ? -26.939 12.822 11.600 1.00 93.19 87 SER A CA 1
ATOM 720 C C . SER A 1 87 ? -27.249 11.520 12.345 1.00 93.19 87 SER A C 1
ATOM 722 O O . SER A 1 87 ? -27.343 11.526 13.570 1.00 93.19 87 SER A O 1
ATOM 724 N N . ALA A 1 88 ? -27.347 10.398 11.625 1.00 93.62 88 ALA A N 1
ATOM 725 C CA . ALA A 1 88 ? -27.663 9.090 12.193 1.00 93.62 88 ALA A CA 1
ATOM 726 C C . ALA A 1 88 ? -26.558 8.563 13.121 1.00 93.62 88 ALA A C 1
ATOM 728 O O . ALA A 1 88 ? -26.855 8.081 14.207 1.00 93.62 88 ALA A O 1
ATOM 729 N N . ILE A 1 89 ? -25.277 8.688 12.752 1.00 93.19 89 ILE A N 1
ATOM 730 C CA . ILE A 1 89 ? -24.163 8.191 13.589 1.00 93.19 89 ILE A CA 1
ATOM 731 C C . ILE A 1 89 ? -23.987 8.973 14.898 1.00 93.19 89 ILE A C 1
ATOM 733 O O . ILE A 1 89 ? -23.309 8.500 15.808 1.00 93.19 89 ILE A O 1
ATOM 737 N N . LYS A 1 90 ? -24.562 10.178 14.991 1.00 94.12 90 LYS A N 1
ATOM 738 C CA . LYS A 1 90 ? -24.560 11.001 16.209 1.00 94.12 90 LYS A CA 1
ATOM 739 C C . LYS A 1 90 ? -25.700 10.647 17.160 1.00 94.12 90 LYS A C 1
ATOM 741 O O . LYS A 1 90 ? -25.661 11.083 18.310 1.00 94.12 90 LYS A O 1
ATOM 746 N N . ASP A 1 91 ? -26.686 9.875 16.708 1.00 95.44 91 ASP A N 1
ATOM 747 C CA . ASP A 1 91 ? -27.754 9.365 17.558 1.00 95.44 91 ASP A CA 1
ATOM 748 C C . ASP A 1 91 ? -27.207 8.255 18.485 1.00 95.44 91 ASP A C 1
ATOM 750 O O . ASP A 1 91 ? -26.709 7.228 18.003 1.00 95.44 91 ASP A O 1
ATOM 754 N N . PRO A 1 92 ? -27.289 8.417 19.821 1.00 95.00 92 PRO A N 1
ATOM 755 C CA . PRO A 1 92 ? -26.845 7.399 20.767 1.00 95.00 92 PRO A CA 1
ATOM 756 C C . PRO A 1 92 ? -27.528 6.037 20.592 1.00 95.00 92 PRO A C 1
ATOM 758 O O . PRO A 1 92 ? -26.896 5.012 20.857 1.00 95.00 92 PR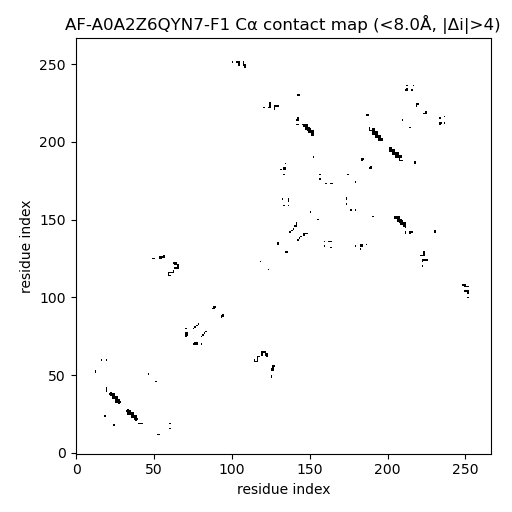O A O 1
ATOM 761 N N . GLU A 1 93 ? -28.792 5.997 20.161 1.00 95.00 93 GLU A N 1
ATOM 762 C CA . GLU A 1 93 ? -29.518 4.738 19.957 1.00 95.00 93 GLU A CA 1
ATOM 763 C C . GLU A 1 93 ? -28.978 3.970 18.749 1.00 95.00 93 GLU A C 1
ATOM 765 O O . GLU A 1 93 ? -28.800 2.754 18.824 1.00 95.00 93 GLU A O 1
ATOM 770 N N . VAL A 1 94 ? -28.592 4.674 17.681 1.00 94.69 94 VAL A N 1
ATOM 771 C CA . VAL A 1 94 ? -27.911 4.067 16.525 1.00 94.69 94 VAL A CA 1
ATOM 772 C C . VAL A 1 94 ? -26.562 3.483 16.945 1.00 94.69 94 VAL A C 1
ATOM 774 O O . VAL A 1 94 ? -26.231 2.357 16.572 1.00 94.69 94 VAL A O 1
ATOM 777 N N . GLY A 1 95 ? -25.801 4.198 17.780 1.00 92.69 95 GLY A N 1
ATOM 778 C CA . GLY A 1 95 ? -24.537 3.697 18.327 1.00 92.69 95 GLY A CA 1
ATOM 779 C C . GLY A 1 95 ? -24.707 2.418 19.155 1.00 92.69 95 GLY A C 1
ATOM 780 O O . GLY A 1 95 ? -23.938 1.467 18.993 1.00 92.69 95 GLY A O 1
ATOM 781 N N . LYS A 1 96 ? -25.742 2.356 20.004 1.00 94.62 96 LYS A N 1
ATOM 782 C CA . LYS A 1 96 ? -26.086 1.146 20.772 1.00 94.62 96 LYS A CA 1
ATOM 783 C C . LYS A 1 96 ? -26.487 -0.004 19.856 1.00 94.62 96 LYS A C 1
ATOM 785 O O . LYS A 1 96 ? -25.978 -1.107 20.030 1.00 94.62 96 LYS A O 1
ATOM 790 N N . ALA A 1 97 ? -27.349 0.256 18.874 1.00 94.81 97 ALA A N 1
ATOM 791 C CA . ALA A 1 97 ? -27.792 -0.749 17.915 1.00 94.81 97 ALA A CA 1
ATOM 792 C C . ALA A 1 97 ? -26.610 -1.334 17.127 1.00 94.81 97 ALA A C 1
ATOM 794 O O . ALA A 1 97 ? -26.487 -2.553 17.018 1.00 94.81 97 ALA A O 1
ATOM 795 N N . PHE A 1 98 ? -25.690 -0.487 16.657 1.00 94.19 98 PHE A N 1
ATOM 796 C CA . PHE A 1 98 ? -24.478 -0.930 15.967 1.00 94.19 98 PHE A CA 1
ATOM 797 C C . PHE A 1 98 ? -23.565 -1.772 16.869 1.00 94.19 98 PHE A C 1
ATOM 799 O O . PHE A 1 98 ? -23.057 -2.810 16.446 1.00 94.19 98 PHE A O 1
ATOM 806 N N . TYR A 1 99 ? -23.382 -1.370 18.129 1.00 94.00 99 TYR A N 1
ATOM 807 C CA . TYR A 1 99 ? -22.609 -2.153 19.093 1.00 94.00 99 TYR A CA 1
ATOM 808 C C . TYR A 1 99 ? -23.243 -3.526 19.365 1.00 94.00 99 TYR A C 1
ATOM 810 O O . TYR A 1 99 ? -22.547 -4.543 19.349 1.00 94.00 99 TYR A O 1
ATOM 818 N N . SER A 1 100 ? -24.563 -3.577 19.561 1.00 94.75 100 SER A N 1
ATOM 819 C CA . SER A 1 100 ? -25.311 -4.828 19.725 1.00 94.75 100 SER A CA 1
ATOM 820 C C . SER A 1 100 ? -25.184 -5.734 18.500 1.00 94.75 100 SER A C 1
ATOM 822 O O . SER A 1 100 ? -24.900 -6.921 18.659 1.00 94.75 100 SER A O 1
ATOM 824 N N . TYR A 1 101 ? -25.303 -5.168 17.296 1.00 95.44 101 TYR A N 1
ATOM 825 C CA . TYR A 1 101 ? -25.081 -5.878 16.038 1.00 95.44 101 TYR A CA 1
ATOM 826 C C . TYR A 1 101 ? -23.674 -6.485 15.973 1.00 95.44 101 TYR A C 1
ATOM 828 O O . TYR A 1 101 ? -23.528 -7.670 15.683 1.00 95.44 101 TYR A O 1
ATOM 836 N N . ALA A 1 102 ? -22.631 -5.715 16.304 1.00 93.06 102 ALA A N 1
ATOM 837 C CA . ALA A 1 102 ? -21.253 -6.204 16.291 1.00 93.06 102 ALA A CA 1
ATOM 838 C C . 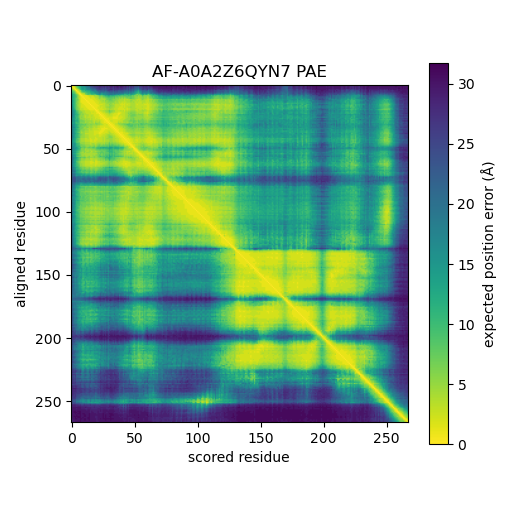ALA A 1 102 ? -21.029 -7.354 17.292 1.00 93.06 102 ALA A C 1
ATOM 840 O O . ALA A 1 102 ? -20.362 -8.337 16.968 1.00 93.06 102 ALA A O 1
ATOM 841 N N . LEU A 1 103 ? -21.617 -7.272 18.491 1.00 93.19 103 LEU A N 1
ATOM 842 C CA . LEU A 1 103 ? -21.551 -8.352 19.482 1.00 93.19 103 LEU A CA 1
ATOM 843 C C . LEU A 1 103 ? -22.225 -9.637 18.996 1.00 93.19 103 LEU A C 1
ATOM 845 O O . LEU A 1 103 ? -21.725 -10.731 19.258 1.00 93.19 103 LEU A O 1
ATOM 849 N N . GLU A 1 104 ? -23.371 -9.522 18.331 1.00 94.19 104 GLU A N 1
ATOM 850 C CA . GLU A 1 104 ? -24.076 -10.670 17.764 1.00 94.19 104 GLU A CA 1
ATOM 851 C C . GLU A 1 104 ? -23.316 -11.262 16.577 1.00 94.19 104 GLU A C 1
ATOM 853 O O . GLU A 1 104 ? -23.120 -12.474 16.515 1.00 94.19 104 GLU A O 1
ATOM 858 N N . TYR A 1 105 ? -22.786 -10.408 15.702 1.00 91.50 105 TYR A N 1
ATOM 859 C CA . TYR A 1 105 ? -21.979 -10.811 14.556 1.00 91.50 105 TYR A CA 1
ATOM 860 C C . TYR A 1 105 ? -20.776 -11.671 14.971 1.00 91.50 105 TYR A C 1
ATOM 862 O O . TYR A 1 105 ? -20.548 -12.735 14.392 1.00 91.50 105 TYR A O 1
ATOM 870 N N . VAL A 1 106 ? -20.045 -11.265 16.016 1.00 90.06 106 VAL A N 1
ATOM 871 C CA . VAL A 1 106 ? -18.906 -12.038 16.546 1.00 90.06 106 VAL A CA 1
ATOM 872 C C . VAL A 1 106 ? -19.353 -13.400 17.089 1.00 90.06 106 VAL A C 1
ATOM 874 O O . VAL A 1 106 ? -18.662 -14.396 16.891 1.00 90.06 106 VAL A O 1
ATOM 877 N N . LYS A 1 107 ? -20.526 -13.481 17.732 1.00 91.06 107 LYS A N 1
ATOM 878 C CA . LYS A 1 107 ? -21.073 -14.757 18.230 1.00 91.06 107 LYS A CA 1
ATOM 879 C C . LYS A 1 107 ? -21.481 -15.701 17.100 1.00 91.06 107 LYS A C 1
ATOM 881 O O . LYS A 1 107 ? -21.323 -16.911 17.243 1.00 91.06 107 LYS A O 1
ATOM 886 N N . LEU A 1 108 ? -22.023 -15.166 16.006 1.00 93.12 108 LEU A N 1
ATOM 887 C CA . LEU A 1 108 ? -22.482 -15.949 14.852 1.00 93.12 108 LEU A CA 1
ATOM 888 C C . LEU A 1 108 ? -21.332 -16.477 13.986 1.00 93.12 108 LEU A C 1
ATOM 890 O O . LEU A 1 108 ? -21.497 -17.499 13.311 1.00 93.12 108 LEU A O 1
ATOM 894 N N . ASN A 1 109 ? -20.174 -15.815 14.039 1.00 90.88 109 ASN A N 1
ATOM 895 C CA . ASN A 1 109 ? -18.998 -16.116 13.226 1.00 90.88 109 ASN A CA 1
ATOM 896 C C . ASN A 1 109 ? -17.771 -16.461 14.104 1.00 90.88 109 ASN A C 1
ATOM 898 O O . ASN A 1 109 ? -16.749 -15.780 14.014 1.00 90.88 109 ASN A O 1
ATOM 902 N N . PRO A 1 110 ? -17.832 -17.520 14.942 1.00 89.19 110 PRO A N 1
ATOM 903 C CA . PRO A 1 110 ? -16.743 -17.872 15.862 1.00 89.19 110 PRO A CA 1
ATOM 904 C C . PRO A 1 110 ? -15.466 -18.333 15.145 1.00 89.19 110 PRO A C 1
ATOM 906 O O . PRO A 1 110 ? -14.381 -18.260 15.713 1.00 89.19 110 PRO A O 1
ATOM 909 N N . ASP A 1 111 ? -15.595 -18.788 13.898 1.00 89.25 111 ASP A N 1
ATOM 910 C CA . ASP A 1 111 ? -14.486 -19.275 13.073 1.00 89.25 111 ASP A CA 1
ATOM 911 C C . ASP A 1 111 ? -13.792 -18.150 12.278 1.00 89.25 111 ASP A C 1
ATOM 913 O O . ASP A 1 111 ? -12.926 -18.423 11.440 1.00 89.25 111 ASP A O 1
ATOM 917 N N . PHE A 1 112 ? -14.179 -16.885 12.494 1.00 87.69 112 PHE A N 1
ATOM 918 C CA . PHE A 1 112 ? -13.564 -15.746 11.820 1.00 87.69 112 PHE A CA 1
ATOM 919 C C . PHE A 1 112 ? -12.093 -15.603 12.227 1.00 87.69 112 PHE A C 1
ATOM 921 O O . PHE A 1 112 ? -11.762 -15.386 13.391 1.00 87.69 112 PHE A O 1
ATOM 928 N N . ASP A 1 113 ? -11.206 -15.698 11.239 1.00 86.81 113 ASP A N 1
ATOM 929 C CA . ASP A 1 113 ? -9.769 -15.526 11.421 1.00 86.81 113 ASP A CA 1
ATOM 930 C C . ASP A 1 113 ? -9.349 -14.140 10.922 1.00 86.81 113 ASP A C 1
ATOM 932 O O . ASP A 1 113 ? -9.132 -13.927 9.727 1.00 86.81 113 ASP A O 1
ATOM 936 N N . GLU A 1 114 ? -9.196 -13.203 11.856 1.00 83.88 114 GLU A N 1
ATOM 937 C CA . GLU A 1 114 ? -8.759 -11.826 11.591 1.00 83.88 114 GLU A CA 1
ATOM 938 C C . GLU A 1 114 ? -7.387 -11.736 10.898 1.00 83.88 114 GLU A C 1
ATOM 940 O O . GLU A 1 114 ? -7.075 -10.732 10.255 1.00 83.88 114 GLU A O 1
ATOM 945 N N . ARG A 1 115 ? -6.562 -12.792 10.970 1.00 83.12 115 ARG A N 1
ATOM 946 C CA . ARG A 1 115 ? -5.241 -12.836 10.324 1.00 83.12 115 ARG A CA 1
ATOM 947 C C . ARG A 1 115 ? -5.311 -13.290 8.869 1.00 83.12 115 ARG A C 1
ATOM 949 O O . ARG A 1 115 ? -4.337 -13.109 8.131 1.00 83.12 115 ARG A O 1
ATOM 956 N N . LYS A 1 116 ? -6.442 -13.843 8.417 1.00 86.31 116 LYS A N 1
ATOM 957 C CA . LYS A 1 116 ? -6.688 -14.189 7.007 1.00 86.31 116 LYS A CA 1
ATOM 958 C C . LYS A 1 116 ? -7.196 -12.979 6.235 1.00 86.31 116 LYS A C 1
ATOM 960 O O . LYS A 1 116 ? -8.336 -12.923 5.786 1.00 86.31 116 LYS A O 1
ATOM 965 N N . ILE A 1 117 ? -6.307 -12.011 6.041 1.00 86.62 117 ILE A N 1
ATOM 966 C CA . ILE A 1 117 ? -6.633 -10.803 5.285 1.00 86.62 117 ILE A CA 1
ATOM 967 C C . ILE A 1 117 ? -6.696 -11.119 3.778 1.00 86.62 117 ILE A C 1
ATOM 969 O O . ILE A 1 117 ? -5.692 -11.578 3.219 1.00 86.62 117 ILE A O 1
ATOM 973 N N . PRO A 1 118 ? -7.817 -10.827 3.090 1.00 84.00 118 PRO A N 1
ATOM 974 C CA . PRO A 1 118 ? -7.945 -11.072 1.659 1.00 84.00 118 PRO A CA 1
ATOM 975 C C . PRO A 1 118 ? -7.011 -10.177 0.834 1.00 84.00 118 PRO A C 1
ATOM 977 O O . PRO A 1 118 ? -6.681 -9.043 1.198 1.00 84.00 118 PRO A O 1
ATOM 980 N N . MET A 1 119 ? -6.588 -10.698 -0.317 1.00 81.00 119 MET A N 1
ATOM 981 C CA . MET A 1 119 ? -5.774 -9.968 -1.285 1.00 81.00 119 MET A CA 1
ATOM 982 C C . MET A 1 119 ? -6.682 -9.300 -2.326 1.00 81.00 119 MET A C 1
ATOM 984 O O . MET A 1 119 ? -7.050 -9.916 -3.321 1.00 81.00 119 MET A O 1
ATOM 988 N N . ILE A 1 120 ? -7.053 -8.045 -2.066 1.00 81.75 120 ILE A N 1
ATOM 989 C CA . ILE A 1 120 ? -7.981 -7.247 -2.889 1.00 81.75 120 ILE A CA 1
ATOM 990 C C . ILE A 1 120 ? -7.214 -6.427 -3.949 1.00 81.75 120 ILE A C 1
ATOM 992 O O . ILE A 1 120 ? -6.001 -6.219 -3.818 1.00 81.75 120 ILE A O 1
ATOM 996 N N . LYS A 1 121 ? -7.903 -5.951 -4.998 1.00 78.31 121 LYS A N 1
ATOM 997 C CA . LYS A 1 121 ? -7.349 -5.156 -6.108 1.00 78.31 121 LYS A CA 1
ATOM 998 C C . LYS A 1 121 ? -6.513 -3.968 -5.624 1.00 78.31 121 LYS A C 1
ATOM 1000 O O . LYS A 1 121 ? -5.344 -3.883 -6.004 1.00 78.31 121 LYS A O 1
ATOM 1005 N N . THR A 1 122 ? -7.030 -3.126 -4.724 1.00 78.75 122 THR A N 1
ATOM 1006 C CA . THR A 1 122 ? -6.260 -1.985 -4.185 1.00 78.75 122 THR A CA 1
ATOM 1007 C C . THR A 1 122 ? -4.991 -2.437 -3.458 1.00 78.75 122 THR A C 1
ATOM 1009 O O . THR A 1 122 ? -3.913 -1.878 -3.674 1.00 78.75 122 THR A O 1
ATOM 1012 N N . LYS A 1 123 ? -5.059 -3.505 -2.651 1.00 80.88 123 LYS A N 1
ATOM 1013 C CA . LYS A 1 123 ? -3.876 -4.058 -1.967 1.00 80.88 123 LYS A CA 1
ATOM 1014 C C . LYS A 1 123 ? -2.832 -4.566 -2.968 1.00 80.88 123 LYS A C 1
ATOM 1016 O O . LYS A 1 123 ? -1.646 -4.276 -2.808 1.00 80.88 123 LYS A O 1
ATOM 1021 N N . LEU A 1 124 ? -3.256 -5.263 -4.026 1.00 77.44 124 LEU A N 1
ATOM 1022 C CA . LEU A 1 124 ? -2.376 -5.712 -5.112 1.00 77.44 124 LEU A CA 1
ATOM 1023 C C . LEU A 1 124 ? -1.723 -4.540 -5.839 1.00 77.44 124 LEU A C 1
ATOM 1025 O O . LEU A 1 124 ? -0.521 -4.592 -6.093 1.00 77.44 124 LEU A O 1
ATOM 1029 N N . MET A 1 125 ? -2.479 -3.488 -6.147 1.00 74.19 125 MET A N 1
ATOM 1030 C CA . MET A 1 125 ? -1.938 -2.276 -6.763 1.00 74.19 125 MET A CA 1
ATOM 1031 C C . MET A 1 125 ? -0.895 -1.613 -5.865 1.00 74.19 125 MET A C 1
ATOM 1033 O O . MET A 1 125 ? 0.168 -1.229 -6.342 1.00 74.19 125 MET A O 1
ATOM 1037 N N . MET A 1 126 ? -1.141 -1.527 -4.556 1.00 77.62 126 MET A N 1
ATOM 1038 C CA . MET A 1 126 ? -0.193 -0.940 -3.604 1.00 77.62 126 MET A CA 1
ATOM 1039 C C . MET A 1 126 ? 1.075 -1.785 -3.422 1.00 77.62 126 MET A C 1
ATOM 1041 O O . MET A 1 126 ? 2.168 -1.226 -3.331 1.00 77.62 126 MET A O 1
ATOM 1045 N N . VAL A 1 127 ? 0.956 -3.116 -3.408 1.00 75.50 127 VAL A N 1
ATOM 1046 C CA . VAL A 1 127 ? 2.095 -4.055 -3.366 1.00 75.50 127 VAL A CA 1
ATOM 1047 C C . VAL A 1 127 ? 2.920 -3.993 -4.652 1.00 75.50 127 VAL A C 1
ATOM 1049 O O . VAL A 1 127 ? 4.152 -3.983 -4.607 1.00 75.50 127 VAL A O 1
ATOM 1052 N N . ASN A 1 128 ? 2.244 -3.971 -5.801 1.00 69.38 128 ASN A N 1
ATOM 1053 C CA . ASN A 1 128 ? 2.874 -3.946 -7.120 1.00 69.38 128 ASN A CA 1
ATOM 1054 C C . ASN A 1 128 ? 3.231 -2.534 -7.578 1.00 69.38 128 ASN A C 1
ATOM 1056 O O . ASN A 1 128 ? 3.756 -2.365 -8.680 1.00 69.38 128 ASN A O 1
ATOM 1060 N N . ARG A 1 129 ? 2.986 -1.521 -6.739 1.00 66.50 129 ARG A N 1
ATOM 1061 C CA . ARG A 1 129 ? 3.369 -0.148 -7.024 1.00 66.50 129 ARG A CA 1
ATOM 1062 C C . ARG A 1 129 ? 4.882 -0.087 -7.135 1.00 66.50 129 ARG A C 1
ATOM 1064 O O . ARG A 1 129 ? 5.613 -0.183 -6.148 1.00 66.50 129 ARG A O 1
ATOM 1071 N N . ASP A 1 130 ? 5.340 -0.000 -8.375 1.00 59.47 130 ASP A N 1
ATOM 1072 C CA . ASP A 1 130 ? 6.726 -0.286 -8.675 1.00 59.47 130 ASP A CA 1
ATOM 1073 C C . ASP A 1 130 ? 7.645 0.802 -8.138 1.00 59.47 130 ASP A C 1
ATOM 1075 O O . ASP A 1 130 ? 7.582 1.957 -8.547 1.00 59.47 130 ASP A O 1
ATOM 1079 N N . ASN A 1 131 ? 8.550 0.420 -7.239 1.00 65.19 131 ASN A N 1
ATOM 1080 C CA . ASN A 1 131 ? 9.683 1.274 -6.889 1.00 65.19 131 ASN A CA 1
ATOM 1081 C C . ASN A 1 131 ? 10.745 1.271 -8.002 1.00 65.19 131 ASN A C 1
ATOM 1083 O O . ASN A 1 131 ? 11.722 2.024 -7.927 1.00 65.19 131 ASN A O 1
ATOM 1087 N N . ASN A 1 132 ? 10.600 0.406 -9.013 1.00 78.56 132 ASN A N 1
ATOM 1088 C CA . ASN A 1 132 ? 11.549 0.310 -10.102 1.00 78.56 132 ASN A CA 1
ATOM 1089 C C . ASN A 1 132 ? 11.350 1.451 -11.106 1.00 78.56 132 ASN A C 1
ATOM 1091 O O . ASN A 1 132 ? 10.397 1.481 -11.885 1.00 78.56 132 ASN A O 1
ATOM 1095 N N . LYS A 1 133 ? 12.321 2.367 -11.141 1.00 85.12 133 LYS A N 1
ATOM 1096 C CA . LYS A 1 133 ? 12.324 3.525 -12.047 1.00 85.12 133 LYS A CA 1
ATOM 1097 C C . LYS A 1 133 ? 12.333 3.159 -13.523 1.00 85.12 133 LYS A C 1
ATOM 1099 O O . LYS A 1 133 ? 11.878 3.945 -14.342 1.00 85.12 133 LYS A O 1
ATOM 1104 N N . VAL A 1 134 ? 12.798 1.963 -13.867 1.00 88.62 134 VAL A N 1
ATOM 1105 C CA . VAL A 1 134 ? 12.713 1.456 -15.239 1.00 88.62 134 VAL A CA 1
ATOM 1106 C C . VAL A 1 134 ? 11.266 1.164 -15.614 1.00 88.62 134 VAL A C 1
ATOM 1108 O O . VAL A 1 134 ? 10.857 1.439 -16.735 1.00 88.62 134 VAL A O 1
ATOM 1111 N N . HIS A 1 135 ? 10.477 0.628 -14.686 1.00 87.94 135 HIS A N 1
ATOM 1112 C CA . HIS A 1 135 ? 9.084 0.298 -14.960 1.00 87.94 135 HIS A CA 1
ATOM 1113 C C . HIS A 1 135 ? 8.231 1.568 -15.034 1.00 87.94 135 HIS A C 1
ATOM 1115 O O . HIS A 1 135 ? 7.412 1.679 -15.942 1.00 87.94 135 HIS A O 1
ATOM 1121 N N . GLU A 1 136 ? 8.489 2.549 -14.158 1.00 85.25 136 GLU A N 1
ATOM 1122 C CA . GLU A 1 136 ? 7.896 3.894 -14.254 1.00 85.25 136 GLU A CA 1
ATOM 1123 C C . GLU A 1 136 ? 8.208 4.548 -15.608 1.00 85.25 136 GLU A C 1
ATOM 1125 O O . GLU A 1 136 ? 7.295 5.004 -16.288 1.00 85.25 136 GLU A O 1
ATOM 1130 N N . PHE A 1 137 ? 9.471 4.507 -16.047 1.00 90.44 137 PHE A N 1
ATOM 1131 C CA . PHE A 1 137 ? 9.878 5.018 -17.358 1.00 90.44 137 PHE A CA 1
ATOM 1132 C C . PHE A 1 137 ? 9.107 4.361 -18.509 1.00 90.44 137 PHE A C 1
ATOM 1134 O O . PHE A 1 137 ? 8.604 5.054 -19.394 1.00 90.44 137 PHE A O 1
ATOM 1141 N N . ILE A 1 138 ? 8.998 3.026 -18.508 1.00 91.62 138 ILE A N 1
ATOM 1142 C CA . ILE A 1 138 ? 8.269 2.308 -19.562 1.00 91.62 138 ILE A CA 1
ATOM 1143 C C . ILE A 1 138 ? 6.784 2.678 -19.546 1.00 91.62 138 ILE A C 1
ATOM 1145 O O . ILE A 1 138 ? 6.199 2.904 -20.606 1.00 91.62 138 ILE A O 1
ATOM 1149 N N . LYS A 1 139 ? 6.188 2.785 -18.356 1.00 88.00 139 LYS A N 1
ATOM 1150 C CA . LYS A 1 139 ? 4.794 3.195 -18.191 1.00 88.00 139 LYS A CA 1
ATOM 1151 C C . LYS A 1 139 ? 4.551 4.588 -18.762 1.00 88.00 139 LYS A C 1
ATOM 1153 O O . LYS A 1 139 ? 3.670 4.762 -19.596 1.00 88.00 139 LYS A O 1
ATOM 1158 N N . GLU A 1 140 ? 5.359 5.564 -18.367 1.00 86.75 140 GLU A N 1
ATOM 1159 C CA . GLU A 1 140 ? 5.177 6.958 -18.769 1.00 86.75 140 GLU A CA 1
ATOM 1160 C C . GLU A 1 140 ? 5.426 7.169 -20.264 1.00 86.75 140 GLU A C 1
ATOM 1162 O O . GLU A 1 140 ? 4.635 7.823 -20.941 1.00 86.75 140 GLU A O 1
ATOM 1167 N N . LYS A 1 141 ? 6.498 6.583 -20.808 1.00 89.81 141 LYS A N 1
ATOM 1168 C CA . LYS A 1 141 ? 6.892 6.817 -22.202 1.00 89.81 141 LYS A CA 1
ATOM 1169 C C . LYS A 1 141 ? 6.069 6.018 -23.213 1.00 89.81 141 LYS A C 1
ATOM 1171 O O . LYS A 1 141 ? 5.866 6.503 -24.322 1.00 89.81 141 LYS A O 1
ATOM 1176 N N . TYR A 1 142 ? 5.625 4.808 -22.868 1.00 90.62 142 TYR A N 1
ATOM 1177 C CA . TYR A 1 142 ? 4.986 3.902 -23.834 1.00 90.62 142 TYR A CA 1
ATOM 1178 C C . TYR A 1 142 ? 3.519 3.611 -23.527 1.00 90.62 142 TYR A C 1
ATOM 1180 O O . TYR A 1 142 ? 2.733 3.471 -24.457 1.00 90.62 142 TYR A O 1
ATOM 1188 N N . ILE A 1 143 ? 3.121 3.553 -22.254 1.00 87.56 143 ILE A N 1
ATOM 1189 C CA . ILE A 1 143 ? 1.734 3.222 -21.896 1.00 87.56 143 ILE A CA 1
ATOM 1190 C C . ILE A 1 143 ? 0.874 4.482 -21.866 1.00 87.56 143 ILE A C 1
ATOM 1192 O O . ILE A 1 143 ? -0.117 4.543 -22.581 1.00 87.56 143 ILE A O 1
ATOM 1196 N N . ILE A 1 144 ? 1.281 5.506 -21.113 1.00 84.00 144 ILE A N 1
ATOM 1197 C CA . ILE A 1 144 ? 0.526 6.768 -21.010 1.00 84.00 144 ILE A CA 1
ATOM 1198 C C . ILE A 1 144 ? 0.491 7.506 -22.357 1.00 84.00 144 ILE A C 1
ATOM 1200 O O . ILE A 1 144 ? -0.490 8.155 -22.689 1.00 84.00 144 ILE A O 1
ATOM 1204 N N . GLN A 1 145 ? 1.552 7.398 -23.162 1.00 85.38 145 GLN A N 1
ATOM 1205 C CA . GLN A 1 145 ? 1.619 8.052 -24.476 1.00 85.38 145 GLN A CA 1
ATOM 1206 C C . GLN A 1 145 ? 1.068 7.199 -25.628 1.00 85.38 145 GLN A C 1
ATOM 1208 O O . GLN A 1 145 ? 1.184 7.625 -26.777 1.00 85.38 145 GLN A O 1
ATOM 1213 N N . HIS A 1 146 ? 0.527 6.005 -25.357 1.00 86.56 146 HIS A N 1
ATOM 1214 C CA . HIS A 1 146 ? -0.009 5.091 -26.376 1.00 86.56 146 HIS A CA 1
ATOM 1215 C C . HIS A 1 146 ? 0.993 4.764 -27.499 1.00 86.56 146 HIS A C 1
ATOM 1217 O O . HIS A 1 146 ? 0.673 4.809 -28.687 1.00 86.56 146 HIS A O 1
ATOM 1223 N N . ARG A 1 147 ? 2.246 4.460 -27.134 1.00 88.62 147 ARG A N 1
ATOM 1224 C CA . ARG A 1 147 ? 3.333 4.202 -28.092 1.00 88.62 147 ARG A CA 1
ATOM 1225 C C . ARG A 1 147 ? 3.807 2.762 -28.050 1.00 88.62 147 ARG A C 1
ATOM 1227 O O . ARG A 1 147 ? 4.061 2.193 -26.990 1.00 88.62 147 ARG A O 1
ATOM 1234 N N . ASP A 1 148 ? 4.058 2.221 -29.234 1.00 91.38 148 ASP A N 1
ATOM 1235 C CA . ASP A 1 148 ? 4.799 0.977 -29.379 1.00 91.38 148 ASP A CA 1
ATOM 1236 C C . ASP A 1 148 ? 6.261 1.168 -28.954 1.00 91.38 148 ASP A C 1
ATOM 1238 O O . ASP A 1 148 ? 6.927 2.145 -29.307 1.00 91.38 148 ASP A O 1
ATOM 1242 N N . LEU A 1 149 ? 6.796 0.185 -28.235 1.00 92.00 149 LEU A N 1
ATOM 1243 C CA . LEU A 1 149 ? 8.225 0.088 -27.974 1.00 92.00 149 LEU A CA 1
ATOM 1244 C C . LEU A 1 149 ? 8.892 -0.548 -29.192 1.00 92.00 149 LEU A C 1
ATOM 1246 O O . LEU A 1 149 ? 8.644 -1.715 -29.489 1.00 92.00 149 LEU A O 1
ATOM 1250 N N . ASN A 1 150 ? 9.762 0.187 -29.883 1.00 92.00 150 ASN A N 1
ATOM 1251 C CA . ASN A 1 150 ? 10.514 -0.332 -31.027 1.00 92.00 150 ASN A CA 1
ATOM 1252 C C . ASN A 1 150 ? 11.877 0.358 -31.162 1.00 92.00 150 ASN A C 1
ATOM 1254 O O . ASN A 1 150 ? 12.124 1.117 -32.097 1.00 92.00 150 ASN A O 1
ATOM 1258 N N . GLU A 1 151 ? 12.773 0.097 -30.217 1.00 91.12 151 GLU A N 1
ATOM 1259 C CA . GLU A 1 151 ? 14.043 0.815 -30.103 1.00 91.12 151 GLU A CA 1
ATOM 1260 C C . GLU A 1 151 ? 15.224 -0.135 -29.874 1.00 91.12 151 GLU A C 1
ATOM 1262 O O . GLU A 1 151 ? 15.098 -1.229 -29.312 1.00 91.12 151 GLU A O 1
ATOM 1267 N N . SER A 1 152 ? 16.416 0.299 -30.295 1.00 90.56 152 SER A N 1
ATOM 1268 C CA . SER A 1 152 ? 17.656 -0.388 -29.926 1.00 90.56 152 SER A CA 1
ATOM 1269 C C . SER A 1 152 ? 17.930 -0.236 -28.428 1.00 90.56 152 SER A C 1
ATOM 1271 O O . SER A 1 152 ? 17.598 0.787 -27.830 1.00 90.56 152 SER A O 1
ATOM 1273 N N . SER A 1 153 ? 18.609 -1.212 -27.820 1.00 89.81 153 SER A N 1
ATOM 1274 C CA . SER A 1 153 ? 18.943 -1.167 -26.389 1.00 89.81 153 SER A CA 1
ATOM 1275 C C . SER A 1 153 ? 19.746 0.077 -25.997 1.00 89.81 153 SER A C 1
ATOM 1277 O O . SER A 1 153 ? 19.611 0.555 -24.874 1.00 89.81 153 SER A O 1
ATOM 1279 N N . SER A 1 154 ? 20.596 0.586 -26.892 1.00 88.88 154 SER A N 1
ATOM 1280 C CA . SER A 1 154 ? 21.422 1.768 -26.631 1.00 88.88 154 SER A CA 1
ATOM 1281 C C . SER A 1 154 ? 20.593 3.049 -26.600 1.00 88.88 154 SER A C 1
ATOM 1283 O O . SER A 1 154 ? 20.795 3.866 -25.706 1.00 88.88 154 SER A O 1
ATOM 1285 N N . ILE A 1 155 ? 19.654 3.197 -27.543 1.00 91.44 155 ILE A N 1
ATOM 1286 C CA . ILE A 1 155 ? 18.735 4.345 -27.607 1.00 91.44 155 ILE A CA 1
ATOM 1287 C C . ILE A 1 155 ? 17.792 4.305 -26.408 1.00 91.44 155 ILE A C 1
ATOM 1289 O O . ILE A 1 155 ? 17.727 5.263 -25.648 1.00 91.44 155 ILE A O 1
ATOM 1293 N N . LEU A 1 156 ? 17.175 3.151 -26.155 1.00 93.06 156 LEU A N 1
ATOM 1294 C CA . LEU A 1 156 ? 16.226 2.994 -25.061 1.00 93.06 156 LEU A CA 1
ATOM 1295 C C . LEU A 1 156 ? 16.856 3.314 -23.693 1.00 93.06 156 LEU A C 1
ATOM 1297 O O . LEU A 1 156 ? 16.260 4.003 -22.869 1.00 93.06 156 LEU A O 1
ATOM 1301 N N . TYR A 1 157 ? 18.090 2.854 -23.453 1.00 93.94 157 TYR A N 1
ATOM 1302 C CA . TYR A 1 157 ? 18.816 3.176 -22.223 1.00 93.94 157 TYR A CA 1
ATOM 1303 C C . TYR A 1 157 ? 19.273 4.641 -22.167 1.00 93.94 157 TYR A C 1
ATOM 1305 O O . TYR A 1 157 ? 19.313 5.237 -21.091 1.00 93.94 157 TYR A O 1
ATOM 1313 N N . HIS A 1 158 ? 19.639 5.236 -23.304 1.00 93.31 158 HIS A N 1
ATOM 1314 C CA . HIS A 1 158 ? 19.949 6.662 -23.370 1.00 93.31 158 HIS A CA 1
ATOM 1315 C C . HIS A 1 158 ? 18.733 7.506 -22.974 1.00 93.31 158 HIS A C 1
ATOM 1317 O O . HIS A 1 158 ? 18.853 8.385 -22.122 1.00 93.31 158 HIS A O 1
ATOM 1323 N N . ASP A 1 159 ? 17.566 7.174 -23.513 1.00 92.69 159 ASP A N 1
ATOM 1324 C CA . ASP A 1 159 ? 16.316 7.872 -23.231 1.00 92.69 159 ASP A CA 1
ATOM 1325 C C . ASP A 1 159 ? 15.875 7.677 -21.782 1.00 92.69 159 ASP A C 1
ATOM 1327 O O . ASP A 1 159 ? 15.440 8.632 -21.145 1.00 92.69 159 ASP A O 1
ATOM 1331 N N . PHE A 1 160 ? 16.082 6.483 -21.219 1.00 92.81 160 PHE A N 1
ATOM 1332 C CA . PHE A 1 160 ? 15.899 6.253 -19.788 1.00 92.81 160 PHE A CA 1
ATOM 1333 C C . PHE A 1 160 ? 16.784 7.175 -18.945 1.00 92.81 160 PHE A C 1
ATOM 1335 O O . PHE A 1 160 ? 16.303 7.769 -17.986 1.00 92.81 160 PHE A O 1
ATOM 1342 N N . LYS A 1 161 ? 18.069 7.337 -19.290 1.00 91.44 161 LYS A N 1
ATOM 1343 C CA . LYS A 1 161 ? 18.959 8.255 -18.558 1.00 91.44 161 LYS A CA 1
ATOM 1344 C C . LYS A 1 161 ? 18.502 9.708 -18.672 1.00 91.44 161 LYS A C 1
ATOM 1346 O O . LYS A 1 161 ? 18.582 10.428 -17.681 1.00 91.44 161 LYS A O 1
ATOM 1351 N N . ALA A 1 162 ? 18.051 10.129 -19.854 1.00 90.19 162 ALA A N 1
ATOM 1352 C CA . ALA A 1 162 ? 17.546 11.480 -20.079 1.00 90.19 162 ALA A CA 1
ATOM 1353 C C . ALA A 1 162 ? 16.279 11.742 -19.251 1.00 90.19 162 ALA A C 1
ATOM 1355 O O . ALA A 1 162 ? 16.237 12.706 -18.490 1.00 90.19 162 ALA A O 1
ATOM 1356 N N . TRP A 1 163 ? 15.305 10.830 -19.311 1.00 90.88 163 TRP A N 1
ATOM 1357 C CA . TRP A 1 163 ? 14.091 10.873 -18.491 1.00 90.88 163 TRP A CA 1
ATOM 1358 C C . TRP A 1 163 ? 14.402 10.829 -16.987 1.00 90.88 163 TRP A C 1
ATOM 1360 O O . TRP A 1 163 ? 13.832 11.573 -16.192 1.00 90.88 163 TRP A O 1
ATOM 1370 N N . PHE A 1 164 ? 15.364 10.003 -16.572 1.00 87.94 164 PHE A N 1
ATOM 1371 C CA . PHE A 1 164 ? 15.766 9.919 -15.171 1.00 87.94 164 PHE A CA 1
ATOM 1372 C C . PHE A 1 164 ? 16.390 11.231 -14.684 1.00 87.94 164 PHE A C 1
ATOM 1374 O O . PHE A 1 164 ? 16.159 11.623 -13.545 1.00 87.94 164 PHE A O 1
ATOM 1381 N N . ALA A 1 165 ? 17.157 11.923 -15.531 1.00 85.56 165 ALA A N 1
ATOM 1382 C CA . ALA A 1 165 ? 17.745 13.218 -15.198 1.00 85.56 165 ALA A CA 1
ATOM 1383 C C . ALA A 1 165 ? 16.684 14.319 -15.038 1.00 85.56 165 ALA A C 1
ATOM 1385 O O . ALA A 1 165 ? 16.835 15.169 -14.165 1.00 85.56 165 ALA A O 1
ATOM 1386 N N . THR A 1 166 ? 15.602 14.287 -15.824 1.00 83.25 166 THR A N 1
ATOM 1387 C CA . THR A 1 166 ? 14.470 15.217 -15.658 1.00 83.25 166 THR A CA 1
ATOM 1388 C C . THR A 1 166 ? 13.614 14.880 -14.439 1.00 83.25 166 THR A C 1
ATOM 1390 O O . THR A 1 166 ? 13.080 15.775 -13.793 1.00 83.25 166 THR A O 1
ATOM 1393 N N . TYR A 1 167 ? 13.501 13.594 -14.099 1.00 74.62 167 TYR A N 1
ATOM 1394 C CA . TYR A 1 167 ? 12.740 13.121 -12.943 1.00 74.62 167 TYR A CA 1
ATOM 1395 C C . TYR A 1 167 ? 13.473 13.361 -11.609 1.00 74.62 167 TYR A C 1
ATOM 1397 O O . TYR A 1 167 ? 12.887 13.785 -10.610 1.00 74.62 167 TYR A O 1
ATOM 1405 N N . ALA A 1 168 ? 14.771 13.064 -11.557 1.00 67.19 168 ALA A N 1
ATOM 1406 C CA . ALA A 1 168 ? 15.581 13.169 -10.354 1.00 67.19 168 ALA A CA 1
ATOM 1407 C C . ALA A 1 168 ? 16.199 14.571 -10.243 1.00 67.19 168 ALA A C 1
ATOM 1409 O O . ALA A 1 168 ? 17.340 14.787 -10.634 1.00 67.19 168 ALA A O 1
ATOM 1410 N N . ASN A 1 169 ? 15.486 15.501 -9.600 1.00 57.50 169 ASN A N 1
ATOM 1411 C CA . ASN A 1 169 ? 15.963 16.859 -9.271 1.00 57.50 169 ASN A CA 1
ATOM 1412 C C . ASN A 1 169 ? 17.246 16.929 -8.389 1.00 57.50 169 ASN A C 1
ATOM 1414 O O . ASN A 1 169 ? 17.590 17.995 -7.887 1.00 57.50 169 ASN A O 1
ATOM 1418 N N . SER A 1 170 ? 17.964 15.826 -8.138 1.00 55.44 170 SER A N 1
ATOM 1419 C CA . SER A 1 170 ? 19.280 15.835 -7.474 1.00 55.44 170 SER A CA 1
ATOM 1420 C C . SER A 1 170 ? 20.071 14.541 -7.704 1.00 55.44 170 SER A C 1
ATOM 1422 O O . SER A 1 170 ? 19.453 13.481 -7.761 1.00 55.44 170 SER A O 1
ATOM 1424 N N . ASN A 1 171 ? 21.412 14.666 -7.789 1.00 61.19 171 ASN A N 1
ATOM 1425 C CA . ASN A 1 171 ? 22.581 13.756 -7.612 1.00 61.19 171 ASN A CA 1
ATOM 1426 C C . ASN A 1 171 ? 22.463 12.208 -7.618 1.00 61.19 171 ASN A C 1
ATOM 1428 O O . ASN A 1 171 ? 23.465 11.523 -7.395 1.00 61.19 171 ASN A O 1
ATOM 1432 N N . LYS A 1 172 ? 21.300 11.611 -7.861 1.00 71.81 172 LYS A N 1
ATOM 1433 C CA . LYS A 1 172 ? 21.113 10.167 -7.961 1.00 71.81 172 LYS A CA 1
ATOM 1434 C C . LYS A 1 172 ? 21.564 9.710 -9.336 1.00 71.81 172 LYS A C 1
ATOM 1436 O O . LYS A 1 172 ? 21.239 10.320 -10.350 1.00 71.81 172 LYS A O 1
ATOM 1441 N N . LYS A 1 173 ? 22.324 8.621 -9.362 1.00 79.00 173 LYS A N 1
ATOM 1442 C CA . LYS A 1 173 ? 22.735 7.997 -10.615 1.00 79.00 173 LYS A CA 1
ATOM 1443 C C . LYS A 1 173 ? 21.593 7.115 -11.130 1.00 79.00 173 LYS A C 1
ATOM 1445 O O . LYS A 1 173 ? 20.965 6.434 -10.314 1.00 79.00 173 LYS A O 1
ATOM 1450 N N . PRO A 1 174 ? 21.322 7.115 -12.445 1.00 83.19 174 PRO A N 1
ATOM 1451 C CA . PRO A 1 174 ? 20.406 6.151 -13.035 1.00 83.19 174 PRO A CA 1
ATOM 1452 C C . PRO A 1 174 ? 20.939 4.730 -12.821 1.00 83.19 174 PRO A C 1
ATOM 1454 O O . PRO A 1 174 ? 22.150 4.527 -12.685 1.00 83.19 174 PRO A O 1
ATOM 1457 N N . SER A 1 175 ? 20.031 3.753 -12.817 1.00 83.25 175 SER A N 1
ATOM 1458 C CA . SER A 1 175 ? 20.389 2.332 -12.801 1.00 83.25 175 SER A CA 1
ATOM 1459 C C . SER A 1 175 ? 21.369 2.007 -13.924 1.00 83.25 175 SER A C 1
ATOM 1461 O O . SER A 1 175 ? 21.277 2.565 -15.017 1.00 83.25 175 SER A O 1
ATOM 1463 N N . THR A 1 176 ? 22.295 1.089 -13.664 1.00 88.44 176 THR A N 1
ATOM 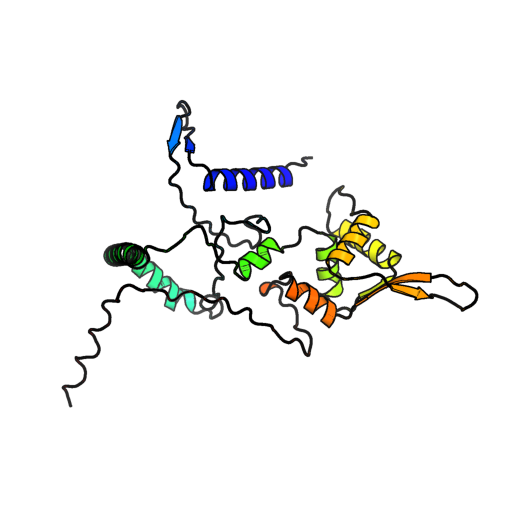1464 C CA . THR A 1 176 ? 23.266 0.634 -14.667 1.00 88.44 176 THR A CA 1
ATOM 1465 C C . THR A 1 176 ? 22.568 -0.053 -15.846 1.00 88.44 176 THR A C 1
ATOM 1467 O O . THR A 1 176 ? 21.443 -0.533 -15.724 1.00 88.44 176 THR A O 1
ATOM 1470 N N . VAL A 1 177 ? 23.251 -0.191 -16.991 1.00 89.19 177 VAL A N 1
ATOM 1471 C CA . VAL A 1 177 ? 22.716 -0.926 -18.160 1.00 89.19 177 VAL A CA 1
ATOM 1472 C C . VAL A 1 177 ? 22.293 -2.352 -17.784 1.00 89.19 177 VAL A C 1
ATOM 1474 O O . VAL A 1 177 ? 21.296 -2.862 -18.295 1.00 89.19 177 VAL A O 1
ATOM 1477 N N . GLN A 1 178 ? 23.038 -3.000 -16.884 1.00 88.50 178 GLN A N 1
ATOM 1478 C CA . GLN A 1 178 ? 22.747 -4.360 -16.428 1.00 88.50 178 GLN A CA 1
ATOM 1479 C C . GLN A 1 178 ? 21.462 -4.411 -15.596 1.00 88.50 178 GLN A C 1
ATOM 1481 O O . GLN A 1 178 ? 20.598 -5.246 -15.856 1.00 88.50 178 GLN A O 1
ATOM 1486 N N . GLU A 1 179 ? 21.303 -3.490 -14.644 1.00 87.62 179 GLU A N 1
ATOM 1487 C CA . GLU A 1 179 ? 20.083 -3.360 -13.839 1.00 87.62 179 GLU A CA 1
ATOM 1488 C C . GLU A 1 179 ? 18.876 -2.979 -14.698 1.00 87.62 179 GLU A C 1
ATOM 1490 O O . GLU A 1 179 ? 17.805 -3.558 -14.536 1.00 87.62 179 GLU A O 1
ATOM 1495 N N . PHE A 1 180 ? 19.070 -2.074 -15.659 1.00 91.38 180 PHE A N 1
ATOM 1496 C CA . PHE A 1 180 ? 18.059 -1.683 -16.635 1.00 91.38 180 PHE A CA 1
ATOM 1497 C C . PHE A 1 180 ? 17.575 -2.881 -17.458 1.00 91.38 180 PHE A C 1
ATOM 1499 O O . PHE A 1 180 ? 16.381 -3.155 -17.552 1.00 91.38 180 PHE A O 1
ATOM 1506 N N . THR A 1 181 ? 18.516 -3.657 -17.995 1.00 90.81 181 THR A N 1
ATOM 1507 C CA . THR A 1 181 ? 18.217 -4.867 -18.773 1.00 90.81 181 THR A CA 1
ATOM 1508 C C . THR A 1 181 ? 17.528 -5.935 -17.922 1.00 90.81 181 THR A C 1
ATOM 1510 O O . THR A 1 181 ? 16.634 -6.634 -18.406 1.00 90.81 181 THR A O 1
ATOM 1513 N N . ARG A 1 182 ? 17.922 -6.075 -16.649 1.00 89.38 182 ARG A N 1
ATOM 1514 C CA . ARG A 1 182 ? 17.280 -6.997 -15.703 1.00 89.38 182 ARG A CA 1
ATOM 1515 C C . ARG A 1 182 ? 15.832 -6.590 -15.433 1.00 89.38 182 ARG A C 1
ATOM 1517 O O . ARG A 1 182 ? 14.955 -7.437 -15.551 1.00 89.38 182 ARG A O 1
ATOM 1524 N N . ALA A 1 183 ? 15.583 -5.312 -15.165 1.00 88.75 183 ALA A N 1
ATOM 1525 C CA . ALA A 1 183 ? 14.244 -4.776 -14.933 1.00 88.75 183 ALA A CA 1
ATOM 1526 C C . ALA A 1 183 ? 13.311 -4.997 -16.139 1.00 88.75 183 ALA A C 1
ATOM 1528 O O . ALA A 1 183 ? 12.215 -5.533 -15.999 1.00 88.75 183 ALA A O 1
ATOM 1529 N N . LEU A 1 184 ? 13.776 -4.711 -17.362 1.00 90.69 184 LEU A N 1
ATOM 1530 C CA . LEU A 1 184 ? 13.000 -5.011 -18.575 1.00 90.69 184 LEU A CA 1
ATOM 1531 C C . LEU A 1 184 ? 12.658 -6.501 -18.697 1.00 90.69 184 LEU A C 1
ATOM 1533 O O . LEU A 1 184 ? 11.538 -6.862 -19.057 1.00 90.69 184 LEU A O 1
ATOM 1537 N N . ARG A 1 185 ? 13.598 -7.382 -18.343 1.00 90.12 185 ARG A N 1
ATOM 1538 C CA . ARG A 1 185 ? 13.360 -8.829 -18.342 1.00 90.12 185 ARG A CA 1
ATOM 1539 C C . ARG A 1 185 ? 12.321 -9.245 -17.296 1.00 90.12 185 ARG A C 1
ATOM 1541 O O . ARG A 1 185 ? 11.520 -10.126 -17.592 1.00 90.12 185 ARG A O 1
ATOM 1548 N N . GLU A 1 186 ? 12.306 -8.620 -16.120 1.00 86.12 186 GLU A N 1
ATOM 1549 C CA . GLU A 1 186 ? 11.304 -8.842 -15.060 1.00 86.12 186 GLU A CA 1
ATOM 1550 C C . GLU A 1 186 ? 9.893 -8.384 -15.475 1.00 86.12 186 GLU A C 1
ATOM 1552 O O . GLU A 1 186 ? 8.892 -8.994 -15.075 1.00 86.12 186 GLU A O 1
ATOM 1557 N N . LEU A 1 187 ? 9.802 -7.367 -16.340 1.00 85.25 187 LEU A N 1
ATOM 1558 C CA . LEU A 1 187 ? 8.567 -6.992 -17.041 1.00 85.25 187 LEU A CA 1
ATOM 1559 C C . LEU A 1 187 ? 8.177 -7.979 -18.152 1.00 85.25 187 LEU A C 1
ATOM 1561 O O . LEU A 1 187 ? 7.078 -7.895 -18.683 1.00 85.25 187 LEU A O 1
ATOM 1565 N N . GLY A 1 188 ? 9.042 -8.926 -18.514 1.00 87.50 188 GLY A N 1
ATOM 1566 C CA . GLY A 1 188 ? 8.824 -9.840 -19.638 1.00 87.50 188 GLY A CA 1
ATOM 1567 C C . GLY A 1 188 ? 9.234 -9.264 -20.998 1.00 87.50 188 GLY A C 1
ATOM 1568 O O . GLY A 1 188 ? 9.048 -9.924 -22.021 1.00 87.50 188 GLY A O 1
ATOM 1569 N N . ILE A 1 189 ? 9.847 -8.078 -21.031 1.00 89.69 189 ILE A N 1
ATOM 1570 C CA . ILE A 1 189 ? 10.342 -7.427 -22.246 1.00 89.69 189 ILE A CA 1
ATOM 1571 C C . ILE A 1 189 ? 11.745 -7.970 -22.550 1.00 89.69 189 ILE A C 1
ATOM 1573 O O . ILE A 1 189 ? 12.747 -7.584 -21.947 1.00 89.69 189 ILE A O 1
ATOM 1577 N N . LYS A 1 190 ? 11.826 -8.919 -23.486 1.00 88.62 190 LYS A N 1
ATOM 1578 C CA . LYS A 1 190 ? 13.082 -9.589 -23.859 1.00 88.62 190 LYS A CA 1
ATOM 1579 C C . LYS A 1 190 ? 13.739 -8.913 -25.062 1.00 88.62 190 LYS A C 1
ATOM 1581 O O . LYS A 1 190 ? 13.077 -8.634 -26.060 1.00 88.62 190 LYS A O 1
ATOM 1586 N N . ALA A 1 191 ? 15.056 -8.721 -24.989 1.00 87.75 191 ALA A N 1
ATOM 1587 C CA . ALA A 1 191 ? 15.847 -8.249 -26.120 1.00 87.75 191 ALA A CA 1
ATOM 1588 C C . ALA A 1 191 ? 15.891 -9.310 -27.230 1.00 87.75 191 ALA A C 1
ATOM 1590 O O . ALA A 1 191 ? 16.157 -10.486 -26.971 1.00 87.75 191 ALA A O 1
ATOM 1591 N N . LYS A 1 192 ? 15.690 -8.882 -28.474 1.00 88.81 192 LYS A N 1
ATOM 1592 C CA . LYS A 1 192 ? 15.926 -9.670 -29.689 1.00 88.81 192 LYS A CA 1
ATOM 1593 C C . LYS A 1 192 ? 17.163 -9.131 -30.400 1.00 88.81 192 LYS A C 1
ATOM 1595 O O . LYS A 1 192 ? 17.477 -7.950 -30.284 1.00 88.81 192 LYS A O 1
ATOM 1600 N N . GLN A 1 193 ? 17.875 -9.972 -31.146 1.00 84.88 193 GLN A N 1
ATOM 1601 C CA . GLN A 1 193 ? 18.921 -9.472 -32.039 1.00 84.88 193 GLN A CA 1
ATOM 1602 C C . GLN A 1 193 ? 18.307 -9.039 -33.366 1.00 84.88 193 GLN A C 1
ATOM 1604 O O . GLN A 1 193 ? 17.580 -9.806 -33.995 1.00 84.88 193 GLN A O 1
ATOM 1609 N N . LYS A 1 194 ? 18.621 -7.818 -33.799 1.00 82.06 194 LYS A N 1
ATOM 1610 C CA . LYS A 1 194 ? 18.204 -7.271 -35.090 1.00 82.06 194 LYS A CA 1
ATOM 1611 C C . LYS A 1 194 ? 19.442 -6.852 -35.878 1.00 82.06 194 LYS A C 1
ATOM 1613 O O . LYS A 1 194 ? 20.343 -6.213 -35.332 1.00 82.06 194 LYS A O 1
ATOM 1618 N N . ARG A 1 195 ? 19.498 -7.233 -37.155 1.00 75.56 195 ARG A N 1
ATOM 1619 C CA . ARG A 1 195 ? 20.503 -6.715 -38.093 1.00 75.56 195 ARG A CA 1
ATOM 1620 C C . ARG A 1 195 ? 20.136 -5.283 -38.463 1.00 75.56 195 ARG A C 1
ATOM 1622 O O . ARG A 1 195 ? 18.978 -5.016 -38.778 1.00 75.56 195 ARG A O 1
ATOM 1629 N N . VAL A 1 196 ? 21.108 -4.380 -38.388 1.00 65.44 196 VAL A N 1
ATOM 1630 C CA . VAL A 1 196 ? 20.924 -2.960 -38.705 1.00 65.44 196 VAL A CA 1
ATOM 1631 C C . VAL A 1 196 ? 22.032 -2.535 -39.669 1.00 65.44 196 VAL A C 1
ATOM 1633 O O . VAL A 1 196 ? 23.208 -2.649 -39.328 1.00 65.44 196 VAL A O 1
ATOM 1636 N N . GLY A 1 197 ? 21.647 -2.055 -40.856 1.00 65.44 197 GLY A N 1
ATOM 1637 C CA . GLY A 1 197 ? 22.554 -1.639 -41.936 1.00 65.44 197 GLY A CA 1
ATOM 1638 C C . GLY A 1 197 ? 22.646 -2.632 -43.101 1.00 65.44 197 GLY A C 1
ATOM 1639 O O . GLY A 1 197 ? 22.008 -3.687 -43.086 1.00 65.44 197 GLY A O 1
ATOM 1640 N N . ASP A 1 198 ? 23.443 -2.277 -44.112 1.00 57.34 198 ASP A N 1
ATOM 1641 C CA . ASP A 1 198 ? 23.673 -3.102 -45.303 1.00 57.34 198 ASP A CA 1
ATOM 1642 C C . ASP A 1 198 ? 24.320 -4.450 -44.958 1.00 57.34 198 ASP A C 1
ATOM 1644 O O . ASP A 1 198 ? 25.115 -4.564 -44.020 1.00 57.34 198 ASP A O 1
ATOM 1648 N N . GLN A 1 199 ? 24.029 -5.475 -45.769 1.00 56.50 199 GLN A N 1
ATOM 1649 C CA . GLN A 1 199 ? 24.483 -6.863 -45.576 1.00 56.50 199 GLN A CA 1
ATOM 1650 C C . GLN A 1 199 ? 26.000 -7.013 -45.344 1.00 56.50 199 GLN A C 1
ATOM 1652 O O . GLN A 1 199 ? 26.424 -7.997 -44.742 1.00 56.50 199 GLN A O 1
ATOM 1657 N N . LYS A 1 200 ? 26.817 -6.041 -45.771 1.00 55.09 200 LYS A N 1
ATOM 1658 C CA . LYS A 1 200 ? 28.281 -6.053 -45.625 1.00 55.09 200 LYS A CA 1
ATOM 1659 C C . LYS A 1 200 ? 28.800 -5.727 -44.219 1.00 55.09 200 LYS A C 1
ATOM 1661 O O . LYS A 1 200 ? 29.949 -6.045 -43.940 1.00 55.09 200 LYS A O 1
ATOM 1666 N N . ALA A 1 201 ? 28.005 -5.111 -43.340 1.00 59.72 201 ALA A N 1
ATOM 1667 C CA . ALA A 1 201 ? 28.490 -4.651 -42.032 1.00 59.72 201 ALA A CA 1
ATOM 1668 C C . ALA A 1 201 ? 28.265 -5.648 -40.872 1.00 59.72 201 ALA A C 1
ATOM 1670 O O . ALA A 1 201 ? 28.764 -5.391 -39.780 1.00 59.72 201 ALA A O 1
ATOM 1671 N N . ASP A 1 202 ? 27.488 -6.728 -41.085 1.00 62.94 202 ASP A N 1
ATOM 1672 C CA . ASP A 1 202 ? 27.016 -7.759 -40.119 1.00 62.94 202 ASP A CA 1
ATOM 1673 C C . ASP A 1 202 ? 26.862 -7.304 -38.650 1.00 62.94 202 ASP A C 1
ATOM 1675 O O . ASP A 1 202 ? 27.082 -8.055 -37.697 1.00 62.94 202 ASP A O 1
ATOM 1679 N N . LYS A 1 203 ? 26.447 -6.051 -38.438 1.00 70.12 203 LYS A N 1
ATOM 1680 C CA . LYS A 1 203 ? 26.313 -5.470 -37.106 1.00 70.12 203 LYS A CA 1
ATOM 1681 C C . LYS A 1 203 ? 24.952 -5.855 -36.540 1.00 70.12 203 LYS A C 1
ATOM 1683 O O . LYS A 1 203 ? 23.906 -5.352 -36.957 1.00 70.12 203 LYS A O 1
ATOM 1688 N N . ARG A 1 204 ? 24.961 -6.781 -35.583 1.00 76.75 204 ARG A N 1
ATOM 1689 C CA . ARG A 1 204 ? 23.768 -7.193 -34.833 1.00 76.75 204 ARG A CA 1
ATOM 1690 C C . ARG A 1 204 ? 23.640 -6.342 -33.578 1.00 76.75 204 ARG A C 1
ATOM 1692 O O . ARG A 1 204 ? 24.544 -6.315 -32.747 1.00 76.75 204 ARG A O 1
ATOM 1699 N N . LEU A 1 205 ? 22.512 -5.656 -33.437 1.00 82.81 205 LEU A N 1
ATOM 1700 C CA . LEU A 1 205 ? 22.190 -4.864 -32.253 1.00 82.81 205 LEU A CA 1
ATOM 1701 C C . LEU A 1 205 ? 21.101 -5.554 -31.436 1.00 82.81 205 LEU A C 1
ATOM 1703 O O . LEU A 1 205 ? 20.231 -6.242 -31.975 1.00 82.81 205 LEU A O 1
ATOM 1707 N N . GLN A 1 206 ? 21.146 -5.351 -30.121 1.00 88.38 206 GLN A N 1
ATOM 1708 C CA . GLN A 1 206 ? 20.040 -5.716 -29.245 1.00 88.38 206 GLN A CA 1
ATOM 1709 C C . GLN A 1 206 ? 18.889 -4.732 -29.437 1.00 88.38 206 GLN A C 1
ATOM 1711 O O . GLN A 1 206 ? 19.092 -3.516 -29.458 1.00 88.38 206 GLN A O 1
ATOM 1716 N N . TRP A 1 207 ? 17.687 -5.274 -29.571 1.00 89.94 207 TRP A N 1
ATOM 1717 C CA . TRP A 1 207 ? 16.487 -4.548 -29.944 1.00 89.94 207 TRP A CA 1
ATOM 1718 C C . TRP A 1 207 ? 15.319 -4.957 -29.055 1.00 89.94 207 TRP A C 1
ATOM 1720 O O . TRP A 1 207 ? 15.110 -6.147 -28.811 1.00 89.94 207 TRP A O 1
ATOM 1730 N N . TYR A 1 208 ? 14.543 -3.980 -28.601 1.00 91.94 208 TYR A N 1
ATOM 1731 C CA . TYR A 1 208 ? 13.315 -4.206 -27.853 1.00 91.94 208 TYR A CA 1
ATOM 1732 C C . TYR A 1 208 ? 12.123 -3.838 -28.726 1.00 91.94 208 TYR A C 1
ATOM 1734 O O . TYR A 1 208 ? 12.080 -2.761 -29.314 1.00 91.94 208 TYR A O 1
ATOM 1742 N N . SER A 1 209 ? 11.179 -4.772 -28.839 1.00 91.00 209 SER A N 1
ATOM 1743 C CA . SER A 1 209 ? 9.966 -4.609 -29.636 1.00 91.00 209 SER A CA 1
ATOM 1744 C C . SER A 1 209 ? 8.760 -5.124 -28.853 1.00 91.00 209 SER A C 1
ATOM 1746 O O . SER A 1 209 ? 8.716 -6.322 -28.551 1.00 91.00 209 SER A O 1
ATOM 1748 N N . ALA A 1 210 ? 7.794 -4.266 -28.558 1.00 91.44 210 ALA A N 1
ATOM 1749 C CA . ALA A 1 210 ? 6.513 -4.635 -27.973 1.00 91.44 210 ALA A CA 1
ATOM 1750 C C . ALA A 1 210 ? 5.442 -3.639 -28.428 1.00 91.44 210 ALA A C 1
ATOM 1752 O O . ALA A 1 210 ? 5.670 -2.433 -28.394 1.00 91.44 210 ALA A O 1
ATOM 1753 N N . THR A 1 211 ? 4.289 -4.151 -28.849 1.00 90.75 211 THR A N 1
ATOM 1754 C CA . THR A 1 211 ? 3.133 -3.310 -29.173 1.00 90.75 211 THR A CA 1
ATOM 1755 C C . THR A 1 211 ? 2.522 -2.730 -27.904 1.00 90.75 211 THR A C 1
ATOM 1757 O O . THR A 1 211 ? 2.627 -3.333 -26.830 1.00 90.75 211 THR A O 1
ATOM 1760 N N . TYR A 1 212 ? 1.831 -1.604 -28.039 1.00 88.25 212 TYR A N 1
ATOM 1761 C CA . TYR A 1 212 ? 1.085 -0.961 -26.968 1.00 88.25 212 TYR A CA 1
ATOM 1762 C C . TYR A 1 212 ? 0.138 -1.944 -26.266 1.00 88.25 212 TYR A C 1
ATOM 1764 O O . TYR A 1 212 ? 0.227 -2.108 -25.053 1.00 88.25 212 TYR A O 1
ATOM 1772 N N . THR A 1 213 ? -0.665 -2.709 -27.014 1.00 87.06 213 THR A N 1
ATOM 1773 C CA . THR A 1 213 ? 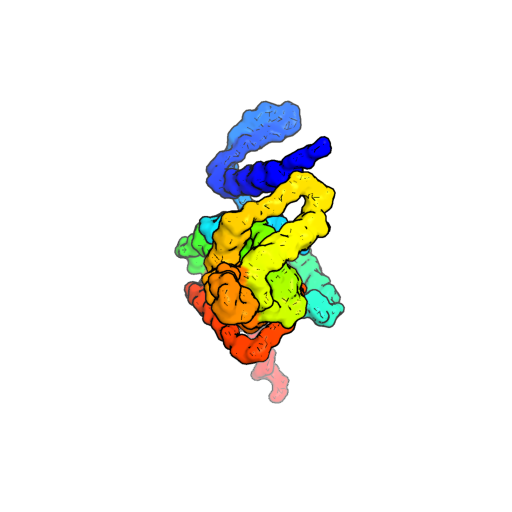-1.578 -3.728 -26.460 1.00 87.06 213 THR A CA 1
ATOM 1774 C C . THR A 1 213 ? -0.853 -4.763 -25.597 1.00 87.06 213 THR A C 1
ATOM 1776 O O . THR A 1 213 ? -1.338 -5.148 -24.532 1.00 87.06 213 THR A O 1
ATOM 1779 N N . ASN A 1 214 ? 0.335 -5.205 -26.024 1.00 88.31 214 ASN A N 1
ATOM 1780 C CA . ASN A 1 214 ? 1.133 -6.166 -25.264 1.00 88.31 214 ASN A CA 1
ATOM 1781 C C . ASN A 1 214 ? 1.705 -5.536 -23.988 1.00 88.31 214 ASN A C 1
ATOM 1783 O O . ASN A 1 214 ? 1.659 -6.166 -22.933 1.00 88.31 214 ASN A O 1
ATOM 1787 N N . LEU A 1 215 ? 2.215 -4.303 -24.066 1.00 88.25 215 LEU A N 1
ATOM 1788 C CA . LEU A 1 215 ? 2.707 -3.564 -22.899 1.00 88.25 215 LEU A CA 1
ATOM 1789 C C . LEU A 1 215 ? 1.582 -3.298 -21.896 1.00 88.25 215 LEU A C 1
ATOM 1791 O O . LEU A 1 215 ? 1.741 -3.599 -20.715 1.00 88.25 215 LEU A O 1
ATOM 1795 N N . TYR A 1 216 ? 0.428 -2.832 -22.369 1.00 85.38 216 TYR A N 1
ATOM 1796 C CA . TYR A 1 216 ? -0.763 -2.612 -21.556 1.00 85.38 216 TYR A CA 1
ATOM 1797 C C . TYR A 1 216 ? -1.195 -3.904 -20.855 1.00 85.38 216 TYR A C 1
ATOM 1799 O O . TYR A 1 216 ? -1.343 -3.934 -19.638 1.00 85.38 216 TYR A O 1
ATOM 1807 N N . THR A 1 217 ? -1.272 -5.018 -21.589 1.00 86.31 217 THR A N 1
ATOM 1808 C CA . THR A 1 217 ? -1.633 -6.326 -21.016 1.00 86.31 217 THR A CA 1
ATOM 1809 C C . THR A 1 217 ? -0.639 -6.787 -19.946 1.00 86.31 217 THR A C 1
ATOM 1811 O O . THR A 1 217 ? -1.049 -7.339 -18.926 1.00 86.31 217 THR A O 1
ATOM 1814 N N . ILE A 1 218 ? 0.666 -6.571 -20.148 1.00 87.56 218 ILE A N 1
ATOM 1815 C CA . ILE A 1 218 ? 1.705 -6.900 -19.158 1.00 87.56 218 ILE A CA 1
ATOM 1816 C C . ILE A 1 218 ? 1.503 -6.094 -17.873 1.00 87.56 218 ILE A C 1
ATOM 1818 O O . ILE A 1 218 ? 1.560 -6.662 -16.781 1.00 87.56 218 ILE A O 1
ATOM 1822 N N . PHE A 1 219 ? 1.271 -4.787 -17.999 1.00 84.56 219 PHE A N 1
ATOM 1823 C CA . PHE A 1 219 ? 1.117 -3.897 -16.851 1.00 84.56 219 PHE A CA 1
ATOM 1824 C C . PHE A 1 219 ? -0.218 -4.113 -16.129 1.00 84.56 219 PHE A C 1
ATOM 1826 O O . PHE A 1 219 ? -0.228 -4.122 -14.900 1.00 84.56 219 PHE A O 1
ATOM 1833 N N . MET A 1 220 ? -1.302 -4.409 -16.852 1.00 80.19 220 MET A N 1
ATOM 1834 C CA . MET A 1 220 ? -2.582 -4.823 -16.265 1.00 80.19 220 MET A CA 1
ATOM 1835 C C . MET A 1 220 ? -2.450 -6.134 -15.490 1.00 80.19 220 MET A C 1
ATOM 1837 O O . MET A 1 220 ? -2.815 -6.195 -14.323 1.00 80.19 220 MET A O 1
ATOM 1841 N N . LYS A 1 221 ? -1.844 -7.176 -16.082 1.00 81.38 221 LYS A N 1
ATOM 1842 C CA . LYS A 1 221 ? -1.637 -8.473 -15.402 1.00 81.38 221 LYS A CA 1
ATOM 1843 C C . LYS A 1 221 ? -0.797 -8.366 -14.131 1.00 81.38 221 LYS A C 1
ATOM 1845 O O . LYS A 1 221 ? -0.904 -9.213 -13.250 1.00 81.38 221 LYS A O 1
ATOM 1850 N N . LYS A 1 222 ? 0.071 -7.359 -14.051 1.00 78.31 222 LYS A N 1
ATOM 1851 C CA . LYS A 1 222 ? 0.890 -7.072 -12.869 1.00 78.31 222 LYS A CA 1
ATOM 1852 C C . LYS A 1 222 ? 0.227 -6.073 -11.909 1.00 78.31 222 LYS A C 1
ATOM 1854 O O . LYS A 1 222 ? 0.861 -5.723 -10.922 1.00 78.31 222 LYS A O 1
ATOM 1859 N N . ASN A 1 223 ? -1.010 -5.632 -12.164 1.00 72.62 223 ASN A N 1
ATOM 1860 C CA . ASN A 1 223 ? -1.727 -4.603 -11.396 1.00 72.62 223 ASN A CA 1
ATOM 1861 C C . ASN A 1 223 ? -0.918 -3.303 -11.239 1.00 72.62 223 ASN A C 1
ATOM 1863 O O . ASN A 1 223 ? -0.831 -2.734 -10.154 1.00 72.62 223 ASN A O 1
ATOM 1867 N N . MET A 1 224 ? -0.265 -2.869 -12.320 1.00 74.81 224 MET A N 1
ATOM 1868 C CA . MET A 1 224 ? 0.615 -1.695 -12.346 1.00 74.81 224 MET A CA 1
ATOM 1869 C C . MET A 1 224 ? -0.024 -0.466 -13.002 1.00 74.81 224 MET A C 1
ATOM 1871 O O . MET A 1 224 ? 0.651 0.557 -13.120 1.00 74.81 224 MET A O 1
ATOM 1875 N N . ILE A 1 225 ? -1.273 -0.562 -13.456 1.00 72.62 225 ILE A N 1
ATOM 1876 C CA . ILE A 1 225 ? -2.086 0.542 -13.982 1.00 72.62 225 ILE A CA 1
ATOM 1877 C C . ILE A 1 225 ? -3.185 0.813 -12.957 1.00 72.62 225 ILE A C 1
ATOM 1879 O O . ILE A 1 225 ? -3.822 -0.131 -12.496 1.00 72.62 225 ILE A O 1
ATOM 1883 N N . ASP A 1 226 ? -3.336 2.075 -12.572 1.00 64.94 226 ASP A N 1
ATOM 1884 C CA . ASP A 1 226 ? -4.371 2.535 -11.644 1.00 64.94 226 ASP A CA 1
ATOM 1885 C C . ASP A 1 226 ? -5.608 2.959 -12.453 1.00 64.94 226 ASP A C 1
ATOM 1887 O O . ASP A 1 226 ? -5.471 3.539 -13.532 1.00 64.94 226 ASP A O 1
ATOM 1891 N N . GLU A 1 227 ? -6.810 2.682 -11.949 1.00 57.91 227 GLU A N 1
ATOM 1892 C CA . GLU A 1 227 ? -8.062 3.131 -12.578 1.00 57.91 227 GLU A CA 1
ATOM 1893 C C . GLU A 1 227 ? -8.126 4.663 -12.658 1.00 57.91 227 GLU A C 1
ATOM 1895 O O . 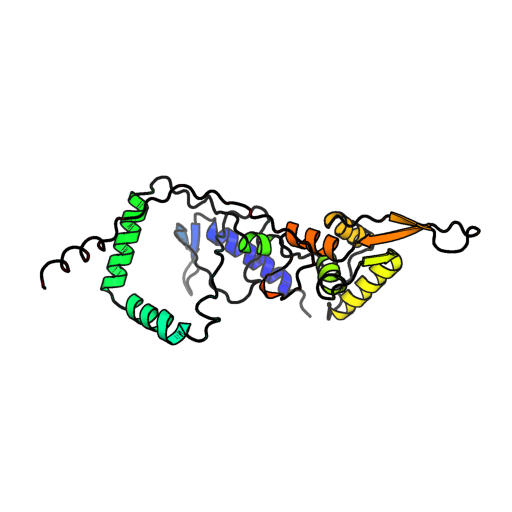GLU A 1 227 ? -8.636 5.213 -13.633 1.00 57.91 227 GLU A O 1
ATOM 1900 N N . ALA A 1 228 ? -7.512 5.361 -11.697 1.00 48.34 228 ALA A N 1
ATOM 1901 C CA . ALA A 1 228 ? -7.425 6.820 -11.676 1.00 48.34 228 ALA A CA 1
ATOM 1902 C C . ALA A 1 228 ? -6.480 7.420 -12.737 1.00 48.34 228 ALA A C 1
ATOM 1904 O O . ALA A 1 228 ? -6.465 8.637 -12.928 1.00 48.34 228 ALA A O 1
ATOM 1905 N N . GLU A 1 229 ? -5.669 6.616 -13.433 1.00 56.19 229 GLU A N 1
ATOM 1906 C CA . GLU A 1 229 ? -4.708 7.125 -14.423 1.00 56.19 229 GLU A CA 1
ATOM 1907 C C . GLU A 1 229 ? -5.326 7.408 -15.806 1.00 56.19 229 GLU A C 1
ATOM 1909 O O . GLU A 1 229 ? -4.597 7.864 -16.685 1.00 56.19 229 GLU A O 1
ATOM 1914 N N . ASN A 1 230 ? -6.641 7.194 -15.999 1.00 58.84 230 ASN A N 1
ATOM 1915 C CA . ASN A 1 230 ? -7.391 7.504 -17.232 1.00 58.84 230 ASN A CA 1
ATOM 1916 C C . ASN A 1 230 ? -6.664 7.068 -18.522 1.00 58.84 230 ASN A C 1
ATOM 1918 O O . ASN A 1 230 ? -6.593 7.809 -19.502 1.00 58.84 230 ASN A O 1
ATOM 1922 N N . ILE A 1 231 ? -6.085 5.867 -18.512 1.00 71.75 231 ILE A N 1
ATOM 1923 C CA . ILE A 1 231 ? -5.355 5.323 -19.662 1.00 71.75 231 ILE A CA 1
ATOM 1924 C C . ILE A 1 231 ? -6.360 4.647 -20.600 1.00 71.75 231 ILE A C 1
ATOM 1926 O O . ILE A 1 231 ? -7.075 3.743 -20.167 1.00 71.75 231 ILE A O 1
ATOM 1930 N N . GLU A 1 232 ? -6.396 5.042 -21.878 1.00 68.81 232 GLU A N 1
ATOM 1931 C CA . GLU A 1 232 ? -7.303 4.424 -22.859 1.00 68.81 232 GLU A CA 1
ATOM 1932 C C . GLU A 1 232 ? -7.052 2.914 -22.970 1.00 68.81 232 GLU A C 1
ATOM 1934 O O . GLU A 1 232 ? -5.914 2.464 -23.090 1.00 68.81 232 GLU A O 1
ATOM 1939 N N . VAL A 1 233 ? -8.118 2.116 -22.930 1.00 73.25 233 VAL A N 1
ATOM 1940 C CA . VAL A 1 233 ? -8.019 0.657 -23.044 1.00 73.25 233 VAL A CA 1
ATOM 1941 C C . VAL A 1 233 ? -7.750 0.287 -24.511 1.00 73.25 233 VAL A C 1
ATOM 1943 O O . VAL A 1 233 ? -8.481 0.746 -25.390 1.00 73.25 233 VAL A O 1
ATOM 1946 N N . PRO A 1 234 ? -6.745 -0.557 -24.819 1.00 74.62 234 PRO A N 1
ATOM 1947 C CA . PRO A 1 234 ? -6.491 -0.987 -26.188 1.00 74.62 234 PRO A CA 1
ATOM 1948 C C . PRO A 1 234 ? -7.669 -1.773 -26.775 1.00 74.62 234 PRO A C 1
ATOM 1950 O O . PRO A 1 234 ? -8.250 -2.641 -26.117 1.00 74.62 234 PRO A O 1
ATOM 1953 N N . GLU A 1 235 ? -7.944 -1.544 -28.058 1.00 62.53 235 GLU A N 1
ATOM 1954 C CA . GLU A 1 235 ? -8.975 -2.257 -28.812 1.00 62.53 235 GLU A CA 1
ATOM 1955 C C . GLU A 1 235 ? -8.702 -3.780 -28.804 1.00 62.53 235 GLU A C 1
ATOM 1957 O O . GLU A 1 235 ? -7.625 -4.244 -29.190 1.00 62.53 235 GLU A O 1
ATOM 1962 N N . GLY A 1 236 ? -9.662 -4.570 -28.303 1.00 57.75 236 GLY A N 1
ATOM 1963 C CA . GLY A 1 236 ? -9.563 -6.034 -28.207 1.00 57.75 236 GLY A CA 1
ATOM 1964 C C . GLY A 1 236 ? -9.010 -6.604 -26.889 1.00 57.75 236 GLY A C 1
ATOM 1965 O O . GLY A 1 236 ? -8.820 -7.822 -26.801 1.00 57.75 236 GLY A O 1
ATOM 1966 N N . TYR A 1 237 ? -8.768 -5.785 -25.858 1.00 58.81 237 TYR A N 1
ATOM 1967 C CA . TYR A 1 237 ? -8.460 -6.289 -24.512 1.00 58.81 237 TYR A CA 1
ATOM 1968 C C . TYR A 1 237 ? -9.660 -7.048 -23.913 1.00 58.81 237 TYR A C 1
ATOM 1970 O O . TYR A 1 237 ? -10.792 -6.573 -23.959 1.00 58.81 237 TYR A O 1
ATOM 1978 N N . LYS A 1 238 ? -9.409 -8.236 -23.346 1.00 58.00 238 LYS A N 1
ATOM 1979 C CA . LYS A 1 238 ? -10.395 -9.018 -22.585 1.00 58.00 238 LYS A CA 1
ATOM 1980 C C . LYS A 1 238 ? -9.983 -9.028 -21.120 1.00 58.00 238 LYS A C 1
ATOM 1982 O O . LYS A 1 238 ? -8.911 -9.539 -20.790 1.00 58.00 238 LYS A O 1
ATOM 1987 N N . GLU A 1 239 ? -10.822 -8.447 -20.275 1.00 52.78 239 GLU A N 1
ATOM 1988 C CA . GLU A 1 239 ? -10.640 -8.452 -18.829 1.00 52.78 239 GLU A CA 1
ATOM 1989 C C . GLU A 1 239 ? -10.834 -9.876 -18.283 1.00 52.78 239 GLU A C 1
ATOM 1991 O O . GLU A 1 239 ? -11.656 -10.642 -18.788 1.00 52.78 239 GLU A O 1
ATOM 1996 N N . PHE A 1 240 ? -10.030 -10.258 -17.292 1.00 46.09 240 PHE A N 1
ATOM 1997 C CA . PHE A 1 240 ? -10.172 -11.535 -16.596 1.00 46.09 240 PHE A CA 1
ATOM 1998 C C . PHE A 1 240 ? -10.599 -11.228 -15.164 1.00 46.09 240 PHE A C 1
ATOM 2000 O O . PHE A 1 240 ? -9.784 -10.753 -14.373 1.00 46.09 240 PHE A O 1
ATOM 2007 N N . GLU A 1 241 ? -11.865 -11.482 -14.838 1.00 41.22 241 GLU A N 1
ATOM 2008 C CA . GLU A 1 241 ? -12.352 -11.384 -13.463 1.00 41.22 241 GLU A CA 1
ATOM 2009 C C . GLU A 1 241 ? -11.717 -12.489 -12.613 1.00 41.22 241 GLU A C 1
ATOM 2011 O O . GLU A 1 241 ? -11.803 -13.679 -12.925 1.00 41.22 241 GLU A O 1
ATOM 2016 N N . VAL A 1 242 ? -11.055 -12.091 -11.527 1.00 41.12 242 VAL A N 1
ATOM 2017 C CA . VAL A 1 242 ? -10.640 -13.017 -10.474 1.00 41.12 242 VAL A CA 1
ATOM 2018 C C . VAL A 1 242 ? -11.797 -13.097 -9.488 1.00 41.12 242 VAL A C 1
ATOM 2020 O O . VAL A 1 242 ? -11.981 -12.199 -8.670 1.00 41.12 242 VAL A O 1
ATOM 2023 N N . LEU A 1 243 ? -12.591 -14.162 -9.587 1.00 36.41 243 LEU A N 1
ATOM 2024 C CA . LEU A 1 243 ? -13.624 -14.479 -8.606 1.00 36.41 243 LEU A CA 1
ATOM 2025 C C . LEU A 1 243 ? -12.946 -14.822 -7.273 1.00 36.41 243 LEU A C 1
ATOM 2027 O O . LEU A 1 243 ? -12.255 -15.835 -7.160 1.00 36.41 243 LEU A O 1
ATOM 2031 N N . ILE A 1 244 ? -13.117 -13.958 -6.274 1.00 46.94 244 ILE A N 1
ATOM 2032 C CA . ILE A 1 244 ? -12.781 -14.276 -4.886 1.00 46.94 244 ILE A CA 1
ATOM 2033 C C . ILE A 1 244 ? -14.001 -14.993 -4.309 1.00 46.94 244 ILE A C 1
ATOM 2035 O O . ILE A 1 244 ? -15.063 -14.390 -4.170 1.00 46.94 244 ILE A O 1
ATOM 2039 N N . GLU A 1 245 ? -13.864 -16.281 -3.992 1.00 41.69 245 GLU A N 1
ATOM 2040 C CA . GLU A 1 245 ? -14.883 -17.008 -3.234 1.00 41.69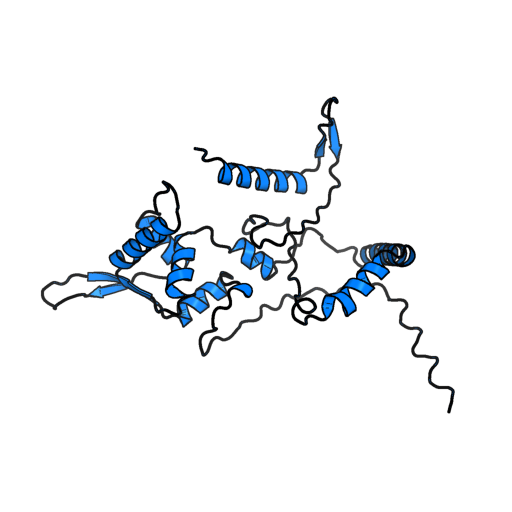 245 GLU A CA 1
ATOM 2041 C C . GLU A 1 245 ? -14.918 -16.456 -1.805 1.00 41.69 245 GLU A C 1
ATOM 2043 O O . GLU A 1 245 ? -14.011 -16.692 -1.003 1.00 41.69 245 GLU A O 1
ATOM 2048 N N . ILE A 1 246 ? -15.952 -15.674 -1.498 1.00 52.69 246 ILE A N 1
ATOM 2049 C CA . ILE A 1 246 ? -16.235 -15.225 -0.137 1.00 52.69 246 ILE A CA 1
ATOM 2050 C C . ILE A 1 246 ? -17.000 -16.370 0.546 1.00 52.69 246 ILE A C 1
ATOM 2052 O O . ILE A 1 246 ? -18.027 -16.803 0.015 1.00 52.69 246 ILE A O 1
ATOM 2056 N N . PRO A 1 247 ? -16.521 -16.911 1.681 1.00 54.72 247 PRO A N 1
ATOM 2057 C CA . PRO A 1 247 ? -17.273 -17.915 2.423 1.00 54.72 247 PRO A CA 1
ATOM 2058 C C . PRO A 1 247 ? -18.633 -17.347 2.866 1.00 54.72 247 PRO A C 1
ATOM 2060 O O . PRO A 1 247 ? -18.741 -16.142 3.093 1.00 54.72 247 PRO A O 1
ATOM 2063 N N . PRO A 1 248 ? -19.677 -18.185 2.994 1.00 58.91 248 PRO A N 1
ATOM 2064 C CA . PRO A 1 248 ? -21.021 -17.718 3.314 1.00 58.91 248 PRO A CA 1
ATOM 2065 C C . PRO A 1 248 ? -21.048 -17.029 4.686 1.00 58.91 248 PRO A C 1
ATOM 2067 O O . PRO A 1 248 ? -20.856 -17.668 5.721 1.00 58.91 248 PRO A O 1
ATOM 2070 N N . GLU A 1 249 ? -21.271 -15.717 4.666 1.00 65.81 249 GLU A N 1
ATOM 2071 C CA . GLU A 1 249 ? -21.348 -14.846 5.839 1.00 65.81 249 GLU A CA 1
ATOM 2072 C C . GLU A 1 249 ? -22.676 -15.060 6.582 1.00 65.81 249 GLU A C 1
ATOM 2074 O O . GLU A 1 249 ? -23.741 -15.138 5.964 1.00 65.81 249 GLU A O 1
ATOM 2079 N N . ARG A 1 250 ? -22.627 -15.171 7.916 1.00 79.44 250 ARG A N 1
ATOM 2080 C CA . ARG A 1 250 ? -23.828 -15.250 8.761 1.00 79.44 250 ARG A CA 1
ATOM 2081 C C . ARG A 1 250 ? -24.095 -13.885 9.369 1.00 79.44 250 ARG A C 1
ATOM 2083 O O . ARG A 1 250 ? -23.373 -13.450 10.268 1.00 79.44 250 ARG A O 1
ATOM 2090 N N . LEU A 1 251 ? -25.132 -13.224 8.877 1.00 80.44 251 LEU A N 1
ATOM 2091 C CA . LEU A 1 251 ? -25.544 -11.915 9.364 1.00 80.44 251 LEU A CA 1
ATOM 2092 C C . LEU A 1 251 ? -26.516 -12.064 10.546 1.00 80.44 251 LEU A C 1
ATOM 2094 O O . LEU A 1 251 ? -27.354 -12.969 10.527 1.00 80.44 251 LEU A O 1
ATOM 2098 N N . PRO A 1 252 ? -26.434 -11.187 11.562 1.00 78.00 252 PRO A N 1
ATOM 2099 C CA . PRO A 1 252 ? -27.507 -10.996 12.529 1.00 78.00 252 PRO A CA 1
ATOM 2100 C C . PRO A 1 252 ? -28.827 -10.703 11.811 1.00 78.00 252 PRO A C 1
ATOM 2102 O O . PRO A 1 252 ? -28.849 -9.916 10.860 1.00 78.00 252 PRO A O 1
ATOM 2105 N N . ASN A 1 253 ? -29.927 -11.306 12.262 1.00 70.50 253 ASN A N 1
ATOM 2106 C CA . ASN A 1 253 ? -31.246 -10.992 11.718 1.00 70.50 253 ASN A CA 1
ATOM 2107 C C . ASN A 1 253 ? -31.541 -9.512 11.993 1.00 70.50 253 ASN A C 1
ATOM 2109 O O . ASN A 1 253 ? -31.589 -9.085 13.148 1.00 70.50 253 ASN A O 1
ATOM 2113 N N . SER A 1 254 ? -31.725 -8.713 10.942 1.00 50.91 254 SER A N 1
ATOM 2114 C CA . SER A 1 254 ? -32.174 -7.338 11.123 1.00 50.91 254 SER A CA 1
ATOM 2115 C C . SER A 1 254 ? -33.629 -7.354 11.596 1.00 50.91 254 SER A C 1
ATOM 2117 O O . SER A 1 254 ? -34.449 -8.143 11.132 1.00 50.91 254 SER A O 1
ATOM 2119 N N . VAL A 1 255 ? -33.981 -6.455 12.514 1.00 43.94 255 VAL A N 1
ATOM 2120 C CA . VAL A 1 255 ? -35.353 -6.286 13.034 1.00 43.94 255 VAL A CA 1
ATOM 2121 C C . VAL A 1 255 ? -36.305 -5.691 11.965 1.00 43.94 255 VAL A C 1
ATOM 2123 O O . VAL A 1 255 ? -37.404 -5.251 12.275 1.00 43.94 255 VAL A O 1
ATOM 2126 N N . CYS A 1 256 ? -35.934 -5.692 10.679 1.00 38.19 256 CYS A N 1
ATOM 2127 C CA . CYS A 1 256 ? -36.737 -5.109 9.600 1.00 38.19 256 CYS A CA 1
ATOM 2128 C C . CYS A 1 256 ? -37.799 -6.050 9.001 1.00 38.19 256 CYS A C 1
ATOM 2130 O O . CYS A 1 256 ? -38.506 -5.639 8.088 1.00 38.19 256 CYS A O 1
ATOM 2132 N N . GLU A 1 257 ? -37.979 -7.275 9.505 1.00 36.50 257 GLU A N 1
ATOM 2133 C CA . GLU A 1 257 ? -39.027 -8.192 9.011 1.00 36.50 257 GLU A CA 1
ATOM 2134 C C . GLU A 1 257 ? -40.455 -7.884 9.526 1.00 36.50 257 GLU A C 1
ATOM 2136 O O . GLU A 1 257 ? -41.342 -8.724 9.401 1.00 36.50 257 GLU A O 1
ATOM 2141 N N . GLN A 1 258 ? -40.737 -6.703 10.099 1.00 34.12 258 GLN A N 1
ATOM 2142 C CA . GLN A 1 258 ? -42.065 -6.408 10.678 1.00 34.12 258 GLN A CA 1
ATOM 2143 C C . GLN A 1 258 ? -42.898 -5.297 10.014 1.00 34.12 258 GLN A C 1
ATOM 2145 O O . GLN A 1 258 ? -44.019 -5.070 10.463 1.00 34.12 258 GLN A O 1
ATOM 2150 N N . GLU A 1 259 ? -42.466 -4.662 8.917 1.00 33.44 259 GLU A N 1
ATOM 2151 C CA . GLU A 1 259 ? -43.306 -3.642 8.244 1.00 33.44 259 GLU A CA 1
ATOM 2152 C C . GLU A 1 259 ? -44.124 -4.134 7.032 1.00 33.44 259 GLU A C 1
ATOM 2154 O O . GLU A 1 259 ? -44.975 -3.396 6.541 1.00 33.44 259 GLU A O 1
ATOM 2159 N N . GLU A 1 260 ? -43.996 -5.392 6.591 1.00 33.47 260 GLU A N 1
ATOM 2160 C CA . GLU A 1 260 ? -44.773 -5.896 5.437 1.00 33.47 260 GLU A CA 1
ATOM 2161 C C . GLU A 1 260 ? -46.175 -6.456 5.763 1.00 33.47 260 GLU A C 1
ATOM 2163 O O . GLU A 1 260 ? -46.903 -6.846 4.852 1.00 33.47 260 GLU A O 1
ATOM 2168 N N . VAL A 1 261 ? -46.628 -6.449 7.026 1.00 34.41 261 VAL A N 1
ATOM 2169 C CA . VAL A 1 261 ? -47.922 -7.076 7.403 1.00 34.41 261 VAL A CA 1
ATOM 2170 C C . VAL A 1 261 ? -49.062 -6.075 7.685 1.00 34.41 261 VAL A C 1
ATOM 2172 O O . VAL A 1 261 ? -50.195 -6.494 7.901 1.00 34.41 261 VAL A O 1
ATOM 2175 N N . MET A 1 262 ? -48.850 -4.754 7.607 1.00 32.75 262 MET A N 1
ATOM 2176 C CA . MET A 1 262 ? -49.920 -3.766 7.888 1.00 32.75 262 MET A CA 1
ATOM 2177 C C . MET A 1 262 ? -50.515 -3.024 6.680 1.00 32.75 262 MET A C 1
ATOM 2179 O O . MET A 1 262 ? -51.298 -2.104 6.885 1.00 32.75 262 MET A O 1
ATOM 2183 N N . ASN A 1 263 ? -50.233 -3.421 5.434 1.00 34.72 263 ASN A N 1
ATOM 2184 C CA . ASN A 1 263 ? -50.775 -2.725 4.250 1.00 34.72 263 ASN A CA 1
ATOM 2185 C C . ASN A 1 263 ? -51.760 -3.538 3.388 1.00 34.72 263 ASN A C 1
ATOM 2187 O O . ASN A 1 263 ? -52.002 -3.196 2.235 1.00 34.72 263 ASN A O 1
ATOM 2191 N N . THR A 1 264 ? -52.375 -4.595 3.931 1.00 37.94 264 THR A N 1
ATOM 2192 C CA . THR A 1 264 ? -53.427 -5.367 3.228 1.00 37.94 264 THR A CA 1
ATOM 2193 C C . THR A 1 264 ? -54.764 -5.425 3.973 1.00 37.94 264 THR A C 1
ATOM 2195 O O . THR A 1 264 ? -55.492 -6.409 3.868 1.00 37.94 264 THR A O 1
ATOM 2198 N N . GLN A 1 265 ? -55.137 -4.361 4.693 1.00 37.41 265 GLN A N 1
ATOM 2199 C CA . GLN A 1 265 ? -56.516 -4.164 5.164 1.00 37.41 265 GLN A CA 1
ATOM 2200 C C . GLN A 1 265 ? -56.934 -2.687 5.128 1.00 37.41 265 GLN A C 1
ATOM 2202 O O . GLN A 1 265 ? -57.075 -2.065 6.173 1.00 37.41 265 GLN A O 1
ATOM 2207 N N . SER A 1 266 ? -57.156 -2.143 3.928 1.00 35.47 266 SER A N 1
ATOM 2208 C CA . SER A 1 266 ? -58.088 -1.027 3.684 1.00 35.47 266 SER A CA 1
ATOM 2209 C C . SER A 1 266 ? -58.075 -0.641 2.204 1.00 35.47 266 SER A C 1
ATOM 2211 O O . SER A 1 266 ? -57.241 0.161 1.796 1.00 35.47 266 SER A O 1
ATOM 2213 N N . GLU A 1 267 ? -58.955 -1.275 1.426 1.00 34.28 267 GLU A N 1
ATOM 2214 C CA . GLU A 1 267 ? -59.928 -0.685 0.477 1.00 34.28 267 GLU A CA 1
ATOM 2215 C C . GLU A 1 267 ? -60.594 -1.784 -0.363 1.00 34.28 267 GLU A C 1
ATOM 2217 O O . GLU A 1 267 ? -59.874 -2.623 -0.951 1.00 34.28 267 GLU A O 1
#

Nearest PDB structures (foldseek):
  6k9c-assembly1_A  TM=4.596E-01  e=3.561E-04  Nitratiruptor phage NrS-1
  2qby-assembly1_B  TM=5.336E-01  e=2.594E-01  Saccharolobus solfataricus
  7jpq-assembly1_D  TM=2.934E-01  e=7.538E-02  Homo sapiens
  2efw-assembly2_F  TM=4.756E-01  e=7.055E-01  Bacillus subtilis
  2dpd-assembly1_B  TM=5.006E-01  e=1.004E+00  Bacillus subtilis

Mean predicted aligned error: 13.62 Å

Radius of gyration: 26.82 Å; Cα contacts (8 Å, |Δi|>4): 204; chains: 1; bounding box: 88×38×79 Å

Solvent-accessible surface area (backbone atoms only — not comparable to full-atom values): 16995 Å² total; per-residue (Å²): 135,82,82,50,74,66,58,53,50,53,50,48,54,50,51,52,50,48,65,64,71,38,66,57,42,78,46,73,52,90,98,50,78,69,45,80,41,78,50,84,75,80,89,87,86,87,73,96,49,94,78,75,70,90,54,56,91,82,59,65,82,72,76,53,79,80,78,83,57,72,48,64,79,65,78,49,22,59,77,73,45,49,47,56,47,59,56,46,70,69,34,66,64,51,48,51,51,52,50,52,48,52,58,46,31,51,67,65,43,75,82,67,57,86,68,71,56,74,90,39,70,55,44,45,30,49,41,38,51,70,85,47,64,62,57,52,50,48,40,58,64,24,53,73,62,71,29,62,46,77,41,42,52,68,57,51,51,50,50,49,47,54,53,45,55,74,69,46,91,57,98,70,76,69,78,51,74,67,56,47,54,48,50,38,44,75,68,66,54,62,75,40,81,40,81,62,78,63,88,89,66,77,43,70,41,54,26,38,72,44,51,38,62,58,52,48,51,47,35,53,78,52,34,60,64,61,85,88,66,76,66,84,78,54,92,85,72,77,87,79,86,80,83,76,86,73,75,91,78,63,75,66,84,69,88,73,86,70,74,84,77,78,81,84,82,86,133

pLDDT: mean 77.93, std 16.9, range [31.02, 96.12]

Sequence (267 aa):
MSNSKSTDWITFANRLKDFIDSDTLMIEEKYRMPYPVTNITNLIINSNNSKTIRLDRNDRRYFIPDISEKYVNNGIGMNHYYTPLDSAIKDPEVGKAFYSYALEYVKLNPDFDERKIPMIKTKLMMVNRDNNKVHEFIKEKYIIQHRDLNESSSILYHDFKAWFATYANSNKKPSTVQEFTRALRELGIKAKQKRV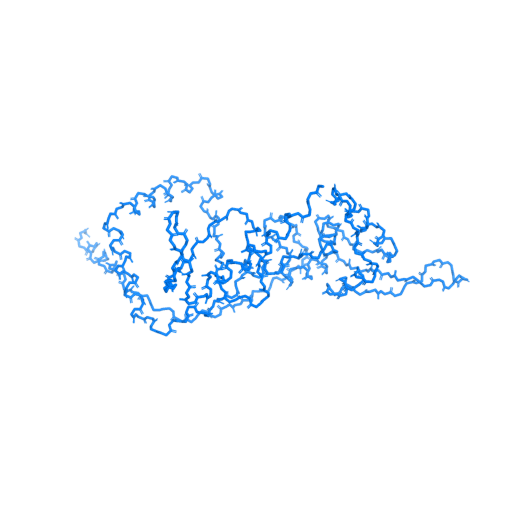GDQKADKRLQWYSATYTNLYTIFMKKNMIDEAENIEVPEGYKEFEVLIEIPPERLPNSVCEQEEVMNTQSE

Secondary structure (DSSP, 8-state):
---HHHHHHHHHHHHHHHHHH-SEEEE--TTS--EEEE---------S-TTSSPPPTT--S---PPPP-HHHHTS-HIIIIIHHHHHHHT-HHHHHHHHHHHHHHHHH-TT--TT-----HHHHHHHS----HHHHHHIIIIITTT--EEEEHHHHHHHHHHHHHHH--SSPPPPPHHHHHHHHHHTT---EEEE-S-GGG--EEEEEEE-HHHHHHHHHHTT-S-GGG-PPPPTT--------------PPPPTTTTSTTSSSS--